Protein AF-A0A5A5T8N1-F1 (afdb_monomer)

Foldseek 3Di:
DDDPPPDQFAEEEEFAQLQLQLLLVVCQQLVAQDPPSRPHDHHDVPLVVVPPHRVQSVVLSLCSQPDPDSPDQSLVSRDDDPVSSVVSVVSSVVSVVVSCVFRVLRVVVVVCCVPPVPCLVVLCVVLVLQASYAYEHEYADQDFDWDARPQHYIYTYAHPSHDDPVRVSVRRSVNSVVNSV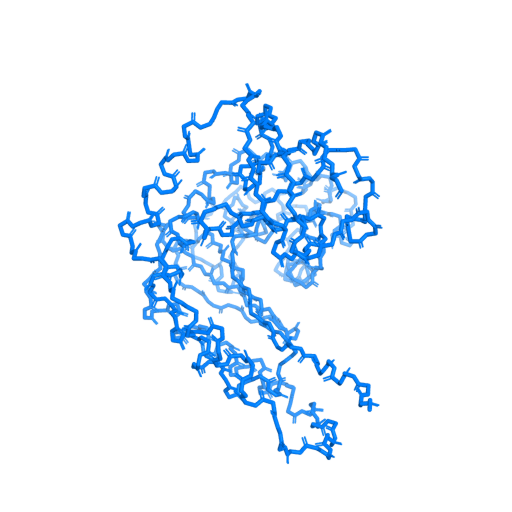VRVDPPPPPPPDPDDPPPPVVVVVVPPQDDPVRVVVQVVVVVVDDQFDKAKWFFQDDDVQWTFTHGVNDTATEGEPPPPTCVVVVDDHGFIFMWGFHPDDPPDPRHTYTYTPDTD

Radius of gyration: 22.28 Å; Cα contacts (8 Å, |Δi|>4): 399; chains: 1; bounding box: 54×46×65 Å

Secondary structure (DSSP, 8-state):
----------EEEEEE-HHHHHHHHHHHHHT--BTTB--S-----TTGGGT--HHHHHHHHHHHHH-S-SSS-GGGG--S-HHHHHHHHHHHHHHHHHHHHHTTTHHHHHHHHHHH-TTHHHHHGGGTTT-SEEEEEEEE-SS--EEEETTTEEEEEEBTTB--HHHHHHHHHHHHHHHHHH-TT-PPP-----SSTHHHHHHHHSS-PPPHHHHHHHHHHHHHPPTT-EEEEEEEEEETTEEEEEETTEEEEEEETT--S-GGGT--TT-EEEEEEPPPPTT-SS-EEEEEEE--

Sequence (296 aa):
MDPLSTGPSWTYSSGFNAAIDFCIWILEIDGIHIPPFDLHPEGNGSLRAKGLDTNNWRAWFARVVTSQDQRQSPATLWMSGSEMREALEKLWEAYLLLSDQRGSWDEKIGMKQNTVWPNLWNDLKPYHTSLDALTIHLVNYSKEMVEVFPPTSVVLSIVNGDISTESFTAYTLDAARKLASQFPSHRPKSINTAGQEVSQNQERMNSPRLSVQNQEAVFKEFRSLQPGDTKKCKISRFLDPFVILDIDGMEMAAIPEGIEHQPDKELEVGQEVEIRVLPRSTQDQIAMAFKIIEGN

Mean predicted aligned error: 12.15 Å

Solvent-accessible surface area (backbone atoms only — not comparable to full-atom values): 17452 Å² total; per-residue (Å²): 137,78,80,82,79,79,63,85,74,61,47,75,50,74,46,68,38,65,51,58,34,47,62,53,48,50,28,48,55,29,34,52,69,42,85,91,60,49,81,64,62,84,39,75,38,64,50,48,76,66,66,55,43,72,66,60,45,51,60,34,49,52,51,54,67,68,44,89,62,76,85,54,64,56,33,77,64,52,90,70,62,69,70,50,31,54,53,41,43,59,48,47,62,60,41,62,76,43,39,61,69,65,43,56,35,44,63,60,48,53,58,42,48,80,73,71,43,78,57,54,64,66,72,44,51,86,46,52,70,46,33,74,42,41,41,36,35,37,29,73,34,89,51,85,49,78,49,78,43,83,81,39,36,34,43,36,40,27,38,92,66,43,72,55,71,67,58,51,50,52,52,50,54,52,46,51,48,53,42,33,66,76,40,84,69,57,68,72,76,85,74,91,74,90,85,76,79,73,57,70,70,54,50,63,75,60,51,84,71,69,52,74,69,53,50,52,51,53,50,50,56,58,70,64,61,48,66,70,42,70,49,74,32,28,30,65,44,79,51,92,81,30,40,28,31,30,47,98,86,41,81,42,58,28,37,56,61,90,57,83,86,52,63,76,80,82,50,53,74,66,40,63,38,35,34,29,37,45,74,81,56,96,86,48,92,86,44,56,45,26,36,74,77,56,74,127

pLDDT: mean 83.91, std 16.93, range [38.38, 98.19]

Structure (mmCIF, N/CA/C/O backbone):
data_AF-A0A5A5T8N1-F1
#
_entry.id   AF-A0A5A5T8N1-F1
#
loop_
_atom_site.group_PDB
_atom_site.id
_atom_site.type_symbol
_atom_site.label_atom_id
_atom_site.label_alt_id
_atom_site.label_comp_id
_atom_site.label_asym_id
_atom_site.label_entity_id
_atom_site.label_seq_id
_atom_site.pdbx_PDB_ins_code
_atom_site.Cartn_x
_atom_site.Cartn_y
_atom_site.Cartn_z
_atom_site.occupancy
_atom_site.B_iso_or_equiv
_atom_site.auth_seq_id
_atom_site.auth_comp_id
_atom_site.auth_asym_id
_atom_site.auth_atom_id
_atom_site.pdbx_PDB_model_num
ATOM 1 N N . MET A 1 1 ? 5.472 2.164 -43.324 1.00 38.50 1 MET A N 1
ATOM 2 C CA . MET A 1 1 ? 5.085 2.890 -42.101 1.00 38.50 1 MET A CA 1
ATOM 3 C C . MET A 1 1 ? 4.000 2.064 -41.456 1.00 38.50 1 MET A C 1
ATOM 5 O O . MET A 1 1 ? 2.845 2.195 -41.838 1.00 38.50 1 MET A O 1
ATOM 9 N N . ASP A 1 2 ? 4.401 1.142 -40.587 1.00 38.78 2 ASP A N 1
ATOM 10 C CA . ASP A 1 2 ? 3.453 0.402 -39.762 1.00 38.78 2 ASP A CA 1
ATOM 11 C C . ASP A 1 2 ? 3.080 1.284 -38.567 1.00 38.78 2 ASP A C 1
ATOM 13 O O . ASP A 1 2 ? 3.977 1.857 -37.941 1.00 38.78 2 ASP A O 1
ATOM 17 N N . PRO A 1 3 ? 1.785 1.461 -38.266 1.00 48.53 3 PRO A N 1
ATOM 18 C CA . PRO A 1 3 ? 1.372 2.155 -37.060 1.00 48.53 3 PRO A CA 1
ATOM 19 C C . PRO A 1 3 ? 1.866 1.328 -35.873 1.00 48.53 3 PRO A C 1
ATOM 21 O O . PRO A 1 3 ? 1.486 0.169 -35.725 1.00 48.53 3 PRO A O 1
ATOM 24 N N . LEU A 1 4 ? 2.755 1.925 -35.078 1.00 46.81 4 LEU A N 1
ATOM 25 C CA . LEU A 1 4 ? 3.325 1.374 -33.852 1.00 46.81 4 LEU A CA 1
ATOM 26 C C . LEU A 1 4 ? 2.211 0.745 -33.009 1.00 46.81 4 LEU A C 1
ATOM 28 O O . LEU A 1 4 ? 1.444 1.443 -32.348 1.00 46.81 4 LEU A O 1
ATOM 32 N N . SER A 1 5 ? 2.109 -0.581 -33.066 1.00 42.97 5 SER A N 1
ATOM 33 C CA . SER A 1 5 ? 1.221 -1.353 -32.212 1.00 42.97 5 SER A CA 1
ATOM 34 C C . SER A 1 5 ? 1.841 -1.371 -30.822 1.00 42.97 5 SER A C 1
ATOM 36 O O . SER A 1 5 ? 2.479 -2.338 -30.424 1.00 42.97 5 SER A O 1
ATOM 38 N N . THR A 1 6 ? 1.662 -0.284 -30.075 1.00 54.53 6 THR A N 1
ATOM 39 C CA . THR A 1 6 ? 1.931 -0.228 -28.640 1.00 54.53 6 THR A CA 1
ATOM 40 C C . THR A 1 6 ? 0.903 -1.112 -27.939 1.00 54.53 6 THR A C 1
ATOM 42 O O . THR A 1 6 ? -0.111 -0.636 -27.422 1.00 54.53 6 THR A O 1
ATOM 45 N N . GLY A 1 7 ? 1.112 -2.428 -27.993 1.00 56.72 7 GLY A N 1
ATOM 46 C CA . GLY A 1 7 ? 0.373 -3.355 -27.149 1.00 56.72 7 GLY A CA 1
ATOM 47 C C . GLY A 1 7 ? 0.531 -2.931 -25.685 1.00 56.72 7 GLY A C 1
ATOM 48 O O . GLY A 1 7 ? 1.568 -2.357 -25.336 1.00 56.72 7 GLY A O 1
ATOM 49 N N . PRO A 1 8 ? -0.482 -3.161 -24.832 1.00 64.19 8 PRO A N 1
ATOM 50 C CA . PRO A 1 8 ? -0.393 -2.801 -23.425 1.00 64.19 8 PRO A CA 1
ATOM 51 C C . PRO A 1 8 ? 0.832 -3.495 -22.829 1.00 64.19 8 PRO A C 1
ATOM 53 O O . PRO A 1 8 ? 0.909 -4.724 -22.784 1.00 64.19 8 PRO A O 1
ATOM 56 N N . SER A 1 9 ? 1.829 -2.705 -22.436 1.00 81.69 9 SER A N 1
ATOM 57 C CA . SER A 1 9 ? 2.987 -3.223 -21.727 1.00 81.69 9 SER A CA 1
ATOM 58 C C . SER A 1 9 ? 2.507 -3.645 -20.349 1.00 81.69 9 SER A C 1
ATOM 60 O O . SER A 1 9 ? 2.050 -2.797 -19.585 1.00 81.69 9 SER A O 1
ATOM 62 N N . TRP A 1 10 ? 2.593 -4.937 -20.043 1.00 91.44 10 TRP A N 1
ATOM 63 C CA . TRP A 1 10 ? 2.353 -5.430 -18.693 1.00 91.44 10 TRP A CA 1
ATOM 64 C C . TRP A 1 10 ? 3.253 -4.690 -17.699 1.00 91.44 10 TRP A C 1
ATOM 66 O O . TRP A 1 10 ? 4.441 -4.487 -17.973 1.00 91.44 10 TRP A O 1
ATOM 76 N N . THR A 1 11 ? 2.698 -4.289 -16.558 1.00 91.25 11 THR A N 1
ATOM 77 C CA . THR A 1 11 ? 3.440 -3.570 -15.521 1.00 91.25 11 THR A CA 1
ATOM 78 C C . THR A 1 11 ? 3.358 -4.274 -14.177 1.00 91.25 11 THR A C 1
ATOM 80 O O . THR A 1 11 ? 2.381 -4.940 -13.835 1.00 91.25 11 THR A O 1
ATOM 83 N N . TYR A 1 12 ? 4.416 -4.086 -13.398 1.00 93.00 12 TYR A N 1
ATOM 84 C CA . TYR A 1 12 ? 4.491 -4.502 -12.013 1.00 93.00 12 TYR A CA 1
ATOM 85 C C . TYR A 1 12 ? 5.010 -3.350 -11.168 1.00 93.00 12 TYR A C 1
ATOM 87 O O . TYR A 1 12 ? 5.965 -2.674 -11.556 1.00 93.00 12 TYR A O 1
ATOM 95 N N . SER A 1 13 ? 4.384 -3.145 -10.016 1.00 92.56 13 SER A N 1
ATOM 96 C CA . SER A 1 13 ? 4.816 -2.170 -9.026 1.00 92.56 13 SER A CA 1
ATOM 97 C C . SER A 1 13 ? 4.748 -2.765 -7.626 1.00 92.56 13 SER A C 1
ATOM 99 O O . SER A 1 13 ? 3.886 -3.586 -7.315 1.00 92.56 13 SER A O 1
ATOM 101 N N . SER A 1 14 ? 5.667 -2.334 -6.768 1.00 93.31 14 SER A N 1
ATOM 102 C CA . SER A 1 14 ? 5.671 -2.688 -5.354 1.00 93.31 14 SER A CA 1
ATOM 103 C C . SER A 1 14 ? 6.164 -1.525 -4.518 1.00 93.31 14 SER A C 1
ATOM 105 O O . SER A 1 14 ? 7.191 -0.944 -4.863 1.00 93.31 14 SER A O 1
ATOM 107 N N . GLY A 1 15 ? 5.482 -1.224 -3.419 1.00 93.06 15 GLY A N 1
ATOM 108 C CA . GLY A 1 15 ? 5.914 -0.167 -2.509 1.00 93.06 15 GLY A CA 1
ATOM 109 C C . GLY A 1 15 ? 4.983 0.024 -1.324 1.00 93.06 15 GLY A C 1
ATOM 110 O O . GLY A 1 15 ? 3.898 -0.566 -1.256 1.00 93.06 15 GLY A O 1
ATOM 111 N N . PHE A 1 16 ? 5.429 0.848 -0.384 1.00 94.44 16 PHE A N 1
ATOM 112 C CA . PHE A 1 16 ? 4.614 1.285 0.737 1.00 94.44 16 PHE A CA 1
ATOM 113 C C . PHE A 1 16 ? 3.433 2.152 0.278 1.00 94.44 16 PHE A C 1
ATOM 115 O O . PHE A 1 16 ? 3.566 3.029 -0.575 1.00 94.44 16 PHE A O 1
ATOM 122 N N . ASN A 1 17 ? 2.261 1.922 0.870 1.00 94.12 17 ASN A N 1
ATOM 123 C CA . ASN A 1 17 ? 1.083 2.757 0.665 1.00 94.12 17 ASN A CA 1
ATOM 124 C C . ASN A 1 17 ? 0.483 3.130 2.026 1.00 94.12 17 ASN A C 1
ATOM 126 O O . ASN A 1 17 ? -0.097 2.287 2.712 1.00 94.12 17 ASN A O 1
ATOM 130 N N . ALA A 1 18 ? 0.608 4.408 2.390 1.00 96.06 18 ALA A N 1
ATOM 131 C CA . ALA A 1 18 ? 0.174 4.934 3.682 1.00 96.06 18 ALA A CA 1
ATOM 132 C C . ALA A 1 18 ? -1.329 4.730 3.935 1.00 96.06 18 ALA A C 1
ATOM 134 O O . ALA A 1 18 ? -1.724 4.396 5.046 1.00 96.06 18 ALA A O 1
ATOM 135 N N . ALA A 1 19 ? -2.169 4.875 2.908 1.00 97.25 19 ALA A N 1
ATOM 136 C CA . ALA A 1 19 ? -3.612 4.676 3.019 1.00 97.25 19 ALA A CA 1
ATOM 137 C C . ALA A 1 19 ? -3.976 3.223 3.381 1.00 97.25 19 ALA A C 1
ATOM 139 O O . ALA A 1 19 ? -4.842 2.988 4.223 1.00 97.25 19 ALA A O 1
ATOM 140 N N . ILE A 1 20 ? -3.293 2.246 2.780 1.00 97.38 20 ILE A N 1
ATOM 141 C CA . ILE A 1 20 ? -3.505 0.818 3.059 1.00 97.38 20 ILE A CA 1
ATOM 142 C C . ILE A 1 20 ? -2.933 0.443 4.430 1.00 97.38 20 ILE A C 1
ATOM 144 O O . ILE A 1 20 ? -3.606 -0.240 5.203 1.00 97.38 20 ILE A O 1
ATOM 148 N N . ASP A 1 21 ? -1.726 0.908 4.765 1.00 97.62 21 ASP A N 1
ATOM 149 C CA . ASP A 1 21 ? -1.131 0.653 6.082 1.00 97.62 21 ASP A CA 1
ATOM 150 C C . ASP A 1 21 ? -1.949 1.298 7.212 1.00 97.62 21 ASP A C 1
ATOM 152 O O . ASP A 1 21 ? -2.128 0.685 8.261 1.00 97.62 21 ASP A O 1
ATOM 156 N N . PHE A 1 22 ? -2.558 2.463 6.980 1.00 97.94 22 PHE A N 1
ATOM 157 C CA . PHE A 1 22 ? -3.503 3.081 7.912 1.00 97.94 22 PHE A CA 1
ATOM 158 C C . PHE A 1 22 ? -4.712 2.201 8.226 1.00 97.94 22 PHE A C 1
ATOM 160 O O . PHE A 1 22 ? -5.093 2.071 9.391 1.00 97.94 22 PHE A O 1
ATOM 167 N N . CYS A 1 23 ? -5.314 1.567 7.216 1.00 98.19 23 CYS A N 1
ATOM 168 C CA . CYS A 1 23 ? -6.442 0.662 7.437 1.00 98.19 23 CYS A CA 1
ATOM 169 C C . CYS A 1 23 ? -6.076 -0.507 8.363 1.00 98.19 23 CYS A C 1
ATOM 171 O O . CYS A 1 23 ? -6.929 -0.958 9.129 1.00 98.19 23 CYS A O 1
ATOM 173 N N . ILE A 1 24 ? -4.827 -0.978 8.301 1.00 97.69 24 ILE A N 1
ATOM 174 C CA . ILE A 1 24 ? -4.296 -2.051 9.152 1.00 97.69 24 ILE A CA 1
ATOM 175 C C . ILE A 1 24 ? -3.952 -1.515 10.539 1.00 97.69 24 ILE A C 1
ATOM 177 O O . ILE A 1 24 ? -4.341 -2.112 11.539 1.00 97.69 24 ILE A O 1
ATOM 181 N N . TRP A 1 25 ? -3.299 -0.356 10.617 1.00 97.69 25 TRP A N 1
ATOM 182 C CA . TRP A 1 25 ? -3.002 0.321 11.878 1.00 97.69 25 TRP A CA 1
ATOM 183 C C . TRP A 1 25 ? -4.271 0.605 12.696 1.00 97.69 25 TRP A C 1
ATOM 185 O O . TRP A 1 25 ? -4.261 0.477 13.918 1.00 97.69 25 TRP A O 1
ATOM 195 N N . ILE A 1 26 ? -5.396 0.905 12.038 1.00 98.06 26 ILE A N 1
ATOM 196 C CA . ILE A 1 26 ? -6.701 1.038 12.698 1.00 98.06 26 ILE A CA 1
ATOM 197 C C . ILE A 1 26 ? -7.117 -0.234 13.447 1.00 98.06 26 ILE A C 1
ATOM 199 O O . ILE A 1 26 ? -7.688 -0.139 14.535 1.00 98.06 26 ILE A O 1
ATOM 203 N N . LEU A 1 27 ? -6.830 -1.416 12.895 1.00 97.88 27 LEU A N 1
ATOM 204 C CA . LEU A 1 27 ? -7.104 -2.672 13.589 1.00 97.88 27 LEU A CA 1
ATOM 205 C C . LEU A 1 27 ? -6.271 -2.759 14.867 1.00 97.88 27 LEU A C 1
ATOM 207 O O . LEU A 1 27 ? -6.832 -3.018 15.928 1.00 97.88 27 LEU A O 1
ATOM 211 N N . GLU A 1 28 ? -4.977 -2.429 14.777 1.00 97.25 28 GLU A N 1
ATOM 212 C CA . GLU A 1 28 ? -4.039 -2.442 15.907 1.00 97.25 28 GLU A CA 1
ATOM 213 C C . GLU A 1 28 ? -4.485 -1.519 17.051 1.00 97.25 28 GLU A C 1
ATOM 215 O O . GLU A 1 28 ? -4.468 -1.926 18.212 1.00 97.25 28 GLU A O 1
ATOM 220 N N . ILE A 1 29 ? -4.904 -0.284 16.751 1.00 97.50 29 ILE A N 1
ATOM 221 C CA . ILE A 1 29 ? -5.306 0.679 17.793 1.00 97.50 29 ILE A CA 1
ATOM 222 C C . ILE A 1 29 ? -6.678 0.379 18.396 1.00 97.50 29 ILE A C 1
ATOM 224 O O . ILE A 1 29 ? -6.918 0.721 19.557 1.00 97.50 29 ILE A O 1
ATOM 228 N N . ASP A 1 30 ? -7.591 -0.213 17.622 1.00 97.94 30 ASP A N 1
ATOM 229 C CA . ASP A 1 30 ? -8.953 -0.492 18.077 1.00 97.94 30 ASP A CA 1
ATOM 230 C C . ASP A 1 30 ? -9.082 -1.883 18.715 1.00 97.94 30 ASP A C 1
ATOM 232 O O . ASP A 1 30 ? -9.967 -2.106 19.546 1.00 97.94 30 ASP A O 1
ATOM 236 N N . GLY A 1 31 ? -8.162 -2.795 18.387 1.00 96.94 31 GLY A N 1
ATOM 237 C CA . GLY A 1 31 ? -8.159 -4.195 18.816 1.00 96.94 31 GLY A CA 1
ATOM 238 C C . GLY A 1 31 ? -9.097 -5.070 17.999 1.00 96.94 31 GLY A C 1
ATOM 239 O O . GLY A 1 31 ? -9.696 -6.003 18.536 1.00 96.94 31 GLY A O 1
ATOM 240 N N . ILE A 1 32 ? -9.344 -4.719 16.737 1.00 96.94 32 ILE A N 1
ATOM 241 C CA . ILE A 1 32 ? -10.266 -5.468 15.885 1.00 96.94 32 ILE A CA 1
ATOM 242 C C . ILE A 1 32 ? -9.507 -6.612 15.209 1.00 96.94 32 ILE A C 1
ATOM 244 O O . ILE A 1 32 ? -8.802 -6.417 14.225 1.00 96.94 32 ILE A O 1
ATOM 248 N N . HIS A 1 33 ? -9.718 -7.839 15.682 1.00 97.31 33 HIS A N 1
ATOM 249 C CA . HIS A 1 33 ? -9.118 -9.030 15.081 1.00 97.31 33 HIS A CA 1
ATOM 250 C C . HIS A 1 33 ? -9.883 -9.476 13.823 1.00 97.31 33 HIS A C 1
ATOM 252 O O . HIS A 1 33 ? -11.019 -9.948 13.909 1.00 97.31 33 HIS A O 1
ATOM 258 N N . ILE A 1 34 ? -9.265 -9.346 12.643 1.00 96.31 34 ILE A N 1
ATOM 259 C CA . ILE A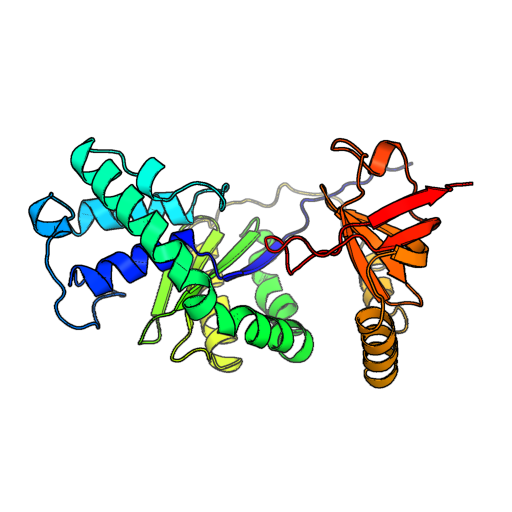 1 34 ? -9.837 -9.788 11.358 1.00 96.31 34 ILE A CA 1
ATOM 260 C C . ILE A 1 34 ? -8.781 -10.589 10.608 1.00 96.31 34 ILE A C 1
ATOM 262 O O . ILE A 1 34 ? -7.809 -9.979 10.194 1.00 96.31 34 ILE A O 1
ATOM 266 N N . PRO A 1 35 ? -8.963 -11.892 10.327 1.00 95.75 35 PRO A N 1
ATOM 267 C CA . PRO A 1 35 ? -7.977 -12.651 9.555 1.00 95.75 35 PRO A CA 1
ATOM 268 C C . PRO A 1 35 ? -7.684 -12.012 8.180 1.00 95.75 35 PRO A C 1
ATOM 270 O O . PRO A 1 35 ? -8.643 -11.572 7.535 1.00 95.75 35 PRO A O 1
ATOM 273 N N . PRO A 1 36 ? -6.423 -11.975 7.702 1.00 95.88 36 PRO A N 1
ATOM 274 C CA . PRO A 1 36 ? -5.196 -12.455 8.363 1.00 95.88 36 PRO A CA 1
ATOM 275 C C . PRO A 1 36 ? -4.555 -11.448 9.351 1.00 95.88 36 PRO A C 1
ATOM 277 O O . PRO A 1 36 ? -3.461 -11.677 9.858 1.00 95.88 36 PRO A O 1
ATOM 280 N N . PHE A 1 37 ? -5.220 -10.326 9.618 1.00 96.31 37 PHE A N 1
ATOM 281 C CA . PHE A 1 37 ? -4.826 -9.250 10.532 1.00 96.31 37 PHE A CA 1
ATOM 282 C C . PHE A 1 37 ? -5.372 -9.447 11.958 1.00 96.31 37 PHE A C 1
ATOM 284 O O . PHE A 1 37 ? -5.915 -8.530 12.568 1.00 96.31 37 PHE A O 1
ATOM 291 N N . ASP A 1 38 ? -5.290 -10.647 12.515 1.00 96.88 38 ASP A N 1
ATOM 292 C CA . ASP A 1 38 ? -5.893 -11.009 13.805 1.00 96.88 38 ASP A CA 1
ATOM 293 C C . ASP A 1 38 ? -4.874 -11.173 14.942 1.00 96.88 38 ASP A C 1
ATOM 295 O O . ASP A 1 38 ? -5.214 -11.618 16.035 1.00 96.88 3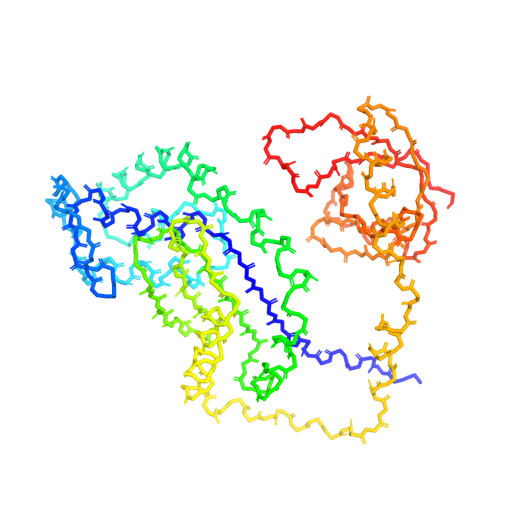8 ASP A O 1
ATOM 299 N N . LEU A 1 39 ? -3.614 -10.803 14.701 1.00 95.00 39 LEU A N 1
ATOM 300 C CA . LEU A 1 39 ? -2.497 -11.111 15.591 1.00 95.00 39 LEU A CA 1
ATOM 301 C C . LEU A 1 39 ? -1.855 -9.836 16.143 1.00 95.00 39 LEU A C 1
ATOM 303 O O . LEU A 1 39 ? -0.684 -9.539 15.904 1.00 95.00 39 LEU A O 1
ATOM 307 N N . HIS A 1 40 ? -2.646 -9.101 16.918 1.00 95.12 40 HIS A N 1
ATOM 308 C CA . HIS A 1 40 ? -2.245 -7.899 17.644 1.00 95.12 40 HIS A CA 1
ATOM 309 C C . HIS A 1 40 ? -2.904 -7.868 19.039 1.00 95.12 40 HIS A C 1
ATOM 311 O O . HIS A 1 40 ? -3.792 -8.675 19.306 1.00 95.12 40 HIS A O 1
ATOM 317 N N . PRO A 1 41 ? -2.428 -7.028 19.978 1.00 95.75 41 PRO A N 1
ATOM 318 C CA . PRO A 1 41 ? -3.071 -6.861 21.281 1.00 95.75 41 PRO A CA 1
ATOM 319 C C . PRO A 1 41 ? -4.466 -6.233 21.170 1.00 95.75 41 PRO A C 1
ATOM 321 O O . PRO A 1 41 ? -4.787 -5.591 20.173 1.00 95.75 41 PRO A O 1
ATOM 324 N N . GLU A 1 42 ? -5.257 -6.334 22.241 1.00 97.12 42 GLU A N 1
ATOM 325 C CA . GLU A 1 42 ? -6.479 -5.536 22.360 1.00 97.12 42 GLU A CA 1
ATOM 326 C C . GLU A 1 42 ? -6.153 -4.037 22.325 1.00 97.12 42 GLU A C 1
ATOM 328 O O . GLU A 1 42 ? -5.187 -3.571 22.936 1.00 97.12 42 GLU A O 1
ATOM 333 N N . GLY A 1 43 ? -6.999 -3.293 21.623 1.00 96.56 43 GLY A N 1
ATOM 334 C CA . GLY A 1 43 ? -6.938 -1.847 21.499 1.00 96.56 43 GLY A CA 1
ATOM 335 C C . GLY A 1 43 ? -8.028 -1.161 22.317 1.00 96.56 43 GLY A C 1
ATOM 336 O O . GLY A 1 43 ? -8.589 -1.720 23.260 1.00 96.56 43 GLY A O 1
ATOM 337 N N . ASN A 1 44 ? -8.338 0.085 21.968 1.00 97.88 44 ASN A N 1
ATOM 338 C CA . ASN A 1 44 ? -9.254 0.917 22.750 1.00 97.88 44 ASN A CA 1
ATOM 339 C C . ASN A 1 44 ? -10.750 0.685 22.447 1.00 97.88 44 ASN A C 1
ATOM 341 O O . ASN A 1 44 ? -11.595 1.183 23.192 1.00 97.88 44 ASN A O 1
ATOM 345 N N . GLY A 1 45 ? -11.090 -0.043 21.376 1.00 97.38 45 GLY A N 1
ATOM 346 C CA . GLY A 1 45 ? -12.465 -0.338 20.957 1.00 97.38 45 GLY A CA 1
ATOM 347 C C . GLY A 1 45 ? -13.340 0.879 20.621 1.00 97.38 45 GLY A C 1
ATOM 348 O O . GLY A 1 45 ? -14.567 0.753 20.569 1.00 97.38 45 GLY A O 1
ATOM 349 N N . SER A 1 46 ? -12.749 2.059 20.431 1.00 97.56 46 SER A N 1
ATOM 350 C CA . SER A 1 46 ? -13.470 3.311 20.180 1.00 97.56 46 SER A CA 1
ATOM 351 C C . SER A 1 46 ? -14.198 3.338 18.831 1.00 97.56 46 SER A C 1
ATOM 353 O O . SER A 1 46 ? -15.293 3.897 18.736 1.00 97.56 46 SER A O 1
ATOM 355 N N . LEU A 1 47 ? -13.640 2.704 17.800 1.00 97.50 47 LEU A N 1
ATOM 356 C CA . LEU A 1 47 ? -14.243 2.555 16.479 1.00 97.50 47 LEU A CA 1
ATOM 357 C C . LEU A 1 47 ? -15.272 1.424 16.472 1.00 97.50 47 LEU A C 1
ATOM 359 O O . LEU A 1 47 ? -16.357 1.620 15.922 1.00 97.50 47 LEU A O 1
ATOM 363 N N . ARG A 1 48 ? -15.020 0.292 17.152 1.00 96.75 48 ARG A N 1
ATOM 364 C CA . ARG A 1 48 ? -16.059 -0.733 17.393 1.00 96.75 48 ARG A CA 1
ATOM 365 C C . ARG A 1 48 ? -17.314 -0.136 18.020 1.00 96.75 48 ARG A C 1
ATOM 367 O O . ARG A 1 48 ? -18.415 -0.387 17.535 1.00 96.75 48 ARG A O 1
ATOM 374 N N . ALA A 1 49 ? -17.160 0.710 19.040 1.00 96.69 49 ALA A N 1
ATOM 375 C CA . ALA A 1 49 ? -18.282 1.393 19.688 1.00 96.69 49 ALA A CA 1
ATOM 376 C C . ALA A 1 49 ? -19.063 2.326 18.739 1.00 96.69 49 ALA A C 1
ATOM 378 O O . ALA A 1 49 ? -20.239 2.599 18.974 1.00 96.69 49 ALA A O 1
ATOM 379 N N . LYS A 1 50 ? -18.429 2.789 17.654 1.00 95.75 50 LYS A N 1
ATOM 380 C CA . LYS A 1 50 ? -19.027 3.609 16.589 1.00 95.75 50 LYS A CA 1
ATOM 381 C C . LYS A 1 50 ? -19.533 2.790 15.391 1.00 95.75 50 LYS A C 1
ATOM 383 O O . LYS A 1 50 ? -19.978 3.374 14.406 1.00 95.75 50 LYS A O 1
ATOM 388 N N . GLY A 1 51 ? -19.481 1.458 15.458 1.00 95.00 51 GLY A N 1
ATOM 389 C CA . GLY A 1 51 ? -19.992 0.565 14.413 1.00 95.00 51 GLY A CA 1
ATOM 390 C C . GLY A 1 51 ? -18.956 0.088 13.389 1.00 95.00 51 GLY A C 1
ATOM 391 O O . GLY A 1 51 ? -19.342 -0.424 12.335 1.00 95.00 51 GLY A O 1
ATOM 392 N N . LEU A 1 52 ? -17.652 0.230 13.663 1.00 96.88 52 LEU A N 1
ATOM 393 C CA . LEU A 1 52 ? -16.619 -0.435 12.866 1.00 96.88 52 LEU A CA 1
ATOM 394 C C . LEU A 1 52 ? -16.609 -1.930 13.209 1.00 96.88 52 LEU A C 1
ATOM 396 O O . LEU A 1 52 ? -16.009 -2.353 14.194 1.00 96.88 52 LEU A O 1
ATOM 400 N N . ASP A 1 53 ? -17.297 -2.723 12.395 1.00 96.06 53 ASP A N 1
ATOM 401 C CA . ASP A 1 53 ? -17.276 -4.183 12.466 1.00 96.06 53 ASP A CA 1
ATOM 402 C C . ASP A 1 53 ? -16.422 -4.799 11.344 1.00 96.06 53 ASP A C 1
ATOM 404 O O . ASP A 1 53 ? -15.951 -4.114 10.430 1.00 96.06 53 ASP A O 1
ATOM 408 N N . THR A 1 54 ? -16.232 -6.118 11.407 1.00 96.38 54 THR A N 1
ATOM 409 C CA . THR A 1 54 ? -15.442 -6.879 10.433 1.00 96.38 54 THR A CA 1
ATOM 410 C C . THR A 1 54 ? -15.921 -6.704 8.992 1.00 96.38 54 THR A C 1
ATOM 412 O O . THR A 1 54 ? -15.096 -6.598 8.084 1.00 96.38 54 THR A O 1
ATOM 415 N N . ASN A 1 55 ? -17.233 -6.675 8.759 1.00 96.75 55 ASN A N 1
ATOM 416 C CA . ASN A 1 55 ? -17.789 -6.604 7.409 1.00 96.75 55 ASN A CA 1
ATOM 417 C C . ASN A 1 55 ? -17.605 -5.204 6.824 1.00 96.75 55 ASN A C 1
ATOM 419 O O . ASN A 1 55 ? -17.153 -5.062 5.686 1.00 96.75 55 ASN A O 1
ATOM 423 N N . ASN A 1 56 ? -17.900 -4.175 7.619 1.00 96.81 56 ASN A N 1
ATOM 424 C CA . ASN A 1 56 ? -17.742 -2.786 7.212 1.00 96.81 56 ASN A CA 1
ATOM 425 C C . ASN A 1 56 ? -16.266 -2.449 6.974 1.00 96.81 56 ASN A C 1
ATOM 427 O O . ASN A 1 56 ? -15.950 -1.823 5.959 1.00 96.81 56 ASN A O 1
ATOM 431 N N . TRP A 1 57 ? -15.360 -2.926 7.838 1.00 97.69 57 TRP A N 1
ATOM 432 C CA . TRP A 1 57 ? -13.920 -2.763 7.638 1.00 97.69 57 TRP A CA 1
ATOM 433 C C . TRP A 1 57 ? -13.443 -3.463 6.363 1.00 97.69 57 TRP A C 1
ATOM 435 O O . TRP A 1 57 ? -12.804 -2.817 5.543 1.00 97.69 57 TRP A O 1
ATOM 445 N N . ARG A 1 58 ? -13.801 -4.736 6.125 1.00 97.50 58 ARG A N 1
ATOM 446 C CA . ARG A 1 58 ? -13.379 -5.465 4.909 1.00 97.50 58 ARG A CA 1
ATOM 447 C C . ARG A 1 58 ? -13.862 -4.783 3.632 1.00 97.50 58 ARG A C 1
ATOM 449 O O . ARG A 1 58 ? -13.094 -4.633 2.685 1.00 97.50 58 ARG A O 1
ATOM 456 N N . ALA A 1 59 ? -15.123 -4.350 3.609 1.00 96.88 59 ALA A N 1
ATOM 457 C CA . ALA A 1 59 ? -15.687 -3.651 2.460 1.00 96.88 59 ALA A CA 1
ATOM 458 C C . ALA A 1 59 ? -14.994 -2.302 2.213 1.00 96.88 59 ALA A C 1
ATOM 460 O O . ALA A 1 59 ? -14.793 -1.910 1.066 1.00 96.88 59 ALA A O 1
ATOM 461 N N . TRP A 1 60 ? -14.639 -1.582 3.278 1.00 97.56 60 TRP A N 1
ATOM 462 C CA . TRP A 1 60 ? -13.879 -0.340 3.188 1.00 97.56 60 TRP A CA 1
ATOM 463 C C . TRP A 1 60 ? -12.436 -0.566 2.739 1.00 97.56 60 TRP A C 1
ATOM 465 O O . TRP A 1 60 ? -12.000 0.079 1.791 1.00 97.56 60 TRP A O 1
ATOM 475 N N . PHE A 1 61 ? -11.733 -1.518 3.347 1.00 97.88 61 PHE A N 1
ATOM 476 C CA . PHE A 1 61 ? -10.353 -1.847 3.016 1.00 97.88 61 PHE A CA 1
ATOM 477 C C . PHE A 1 61 ? -10.209 -2.281 1.556 1.00 97.88 61 PHE A C 1
ATOM 479 O O . PHE A 1 61 ? -9.340 -1.774 0.854 1.00 97.88 61 PHE A O 1
ATOM 486 N N . ALA A 1 62 ? -11.126 -3.115 1.051 1.00 97.44 62 ALA A N 1
ATOM 487 C CA . ALA A 1 62 ? -11.159 -3.477 -0.363 1.00 97.44 62 ALA A CA 1
ATOM 488 C C . ALA A 1 62 ? -11.274 -2.241 -1.274 1.00 97.44 62 ALA A C 1
ATOM 490 O O . ALA A 1 62 ? -10.528 -2.131 -2.244 1.00 97.44 62 ALA A O 1
ATOM 491 N N . ARG A 1 63 ? -12.142 -1.272 -0.940 1.00 97.06 63 ARG A N 1
ATOM 492 C CA . ARG A 1 63 ? -12.250 -0.013 -1.701 1.00 97.06 63 ARG A CA 1
ATOM 493 C C . ARG A 1 63 ? -10.944 0.777 -1.683 1.00 97.06 63 ARG A C 1
ATOM 495 O O . ARG A 1 63 ? -10.534 1.245 -2.737 1.00 97.06 63 ARG A O 1
ATOM 502 N N . VAL A 1 64 ? -10.292 0.889 -0.524 1.00 97.00 64 VAL A N 1
ATOM 503 C CA . VAL A 1 64 ? -9.003 1.588 -0.382 1.00 97.00 64 VAL A CA 1
ATOM 504 C C . VAL A 1 64 ? -7.925 0.922 -1.239 1.00 97.00 64 VAL A C 1
ATOM 506 O O . VAL A 1 64 ? -7.268 1.609 -2.012 1.00 97.00 64 VAL A O 1
ATOM 509 N N . VAL A 1 65 ? -7.792 -0.407 -1.178 1.00 96.38 65 VAL A N 1
ATOM 510 C CA . VAL A 1 65 ? -6.792 -1.159 -1.959 1.00 96.38 65 VAL A CA 1
ATOM 511 C C . VAL A 1 65 ? -7.031 -1.043 -3.468 1.00 96.38 65 VAL A C 1
ATOM 513 O O . VAL A 1 65 ? -6.081 -0.948 -4.240 1.00 96.38 65 VAL A O 1
ATOM 516 N N . THR A 1 66 ? -8.293 -1.042 -3.903 1.00 93.69 66 THR A N 1
ATOM 517 C CA . THR A 1 66 ? -8.646 -0.919 -5.332 1.00 93.69 66 THR A CA 1
ATOM 518 C C . THR A 1 66 ? -8.699 0.525 -5.843 1.00 93.69 66 THR A C 1
ATOM 520 O O . THR A 1 66 ? -8.919 0.737 -7.036 1.00 93.69 66 THR A O 1
ATOM 523 N N . SER A 1 67 ? -8.517 1.525 -4.973 1.00 93.50 67 SER A N 1
ATOM 524 C CA . SER A 1 67 ? -8.501 2.932 -5.376 1.00 93.50 67 SER A CA 1
ATOM 525 C C . SER A 1 67 ? -7.234 3.246 -6.170 1.00 93.50 67 SER A C 1
ATOM 527 O O . SER A 1 67 ? -6.125 2.921 -5.750 1.00 93.50 67 SER A O 1
ATOM 529 N N . GLN A 1 68 ? -7.391 3.920 -7.310 1.00 79.50 68 GLN A N 1
ATOM 530 C CA . GLN A 1 68 ? -6.256 4.413 -8.100 1.00 79.50 68 GLN A CA 1
ATOM 531 C C . GLN A 1 68 ? -5.637 5.682 -7.500 1.00 79.50 68 GLN A C 1
ATOM 533 O O . GLN A 1 68 ? -4.476 5.982 -7.773 1.00 79.50 68 GLN A O 1
ATOM 538 N N . ASP A 1 69 ? -6.390 6.415 -6.677 1.00 86.38 69 ASP A N 1
ATOM 539 C CA . ASP A 1 69 ? -5.900 7.620 -6.018 1.00 86.38 69 ASP A CA 1
ATOM 540 C C . ASP A 1 69 ? -5.322 7.278 -4.642 1.00 86.38 69 ASP A C 1
ATOM 542 O O . ASP A 1 69 ? -6.048 7.073 -3.668 1.00 86.38 69 ASP A O 1
ATOM 546 N N . GLN A 1 70 ? -3.992 7.212 -4.577 1.00 79.94 70 GLN A N 1
ATOM 547 C CA . GLN A 1 70 ? -3.251 6.957 -3.341 1.00 79.94 70 GLN A CA 1
ATOM 548 C C . GLN A 1 70 ? -3.105 8.204 -2.455 1.00 79.94 70 GLN A C 1
ATOM 550 O O . GLN A 1 70 ? -2.650 8.087 -1.320 1.00 79.94 70 GLN A O 1
ATOM 555 N N . ARG A 1 71 ? -3.458 9.395 -2.959 1.00 82.75 71 ARG A N 1
ATOM 556 C CA . ARG A 1 71 ? -3.365 10.665 -2.217 1.00 82.75 71 ARG A CA 1
ATOM 557 C C . ARG A 1 71 ? -4.631 10.951 -1.415 1.00 82.75 71 ARG A C 1
ATOM 559 O O . ARG A 1 71 ? -4.618 11.786 -0.514 1.00 82.75 71 ARG A O 1
ATOM 566 N N . GLN A 1 72 ? -5.726 10.280 -1.754 1.00 90.00 72 GLN A N 1
ATOM 567 C CA . GLN A 1 72 ? -7.012 10.467 -1.109 1.00 90.00 72 GLN A CA 1
ATOM 568 C C . GLN A 1 72 ? -7.011 9.891 0.318 1.00 90.00 72 GLN A C 1
ATOM 570 O O . GLN A 1 72 ? -6.566 8.768 0.550 1.00 90.00 72 GLN A O 1
ATOM 575 N N . SER A 1 73 ? -7.574 10.640 1.275 1.00 95.19 73 SER A N 1
ATOM 576 C CA . SER A 1 73 ? -7.821 10.132 2.633 1.00 95.19 73 SER A CA 1
ATOM 577 C C . SER A 1 73 ? -8.696 8.870 2.573 1.00 95.19 73 SER A C 1
ATOM 579 O O . SER A 1 73 ? -9.801 8.923 2.008 1.00 95.19 73 SER A O 1
ATOM 581 N N . PRO A 1 74 ? -8.285 7.752 3.203 1.00 96.62 74 PRO A N 1
ATOM 582 C CA . PRO A 1 74 ? -9.087 6.532 3.270 1.00 96.62 74 PRO A CA 1
ATOM 583 C C . PRO A 1 74 ? -10.488 6.753 3.844 1.00 96.62 74 PRO A C 1
ATOM 585 O O . PRO A 1 74 ? -11.433 6.067 3.447 1.00 96.62 74 PRO A O 1
ATOM 588 N N . ALA A 1 75 ? -10.662 7.728 4.743 1.00 97.00 75 ALA A N 1
ATOM 589 C CA . ALA A 1 75 ? -11.950 8.023 5.366 1.00 97.00 75 ALA A CA 1
ATOM 590 C C . ALA A 1 75 ? -13.016 8.444 4.340 1.00 97.00 75 ALA A C 1
ATOM 592 O O . ALA A 1 75 ? -14.199 8.143 4.501 1.00 97.00 75 ALA A O 1
ATOM 593 N N . THR A 1 76 ? -12.620 9.080 3.238 1.00 96.50 76 THR A N 1
ATOM 594 C CA . THR A 1 76 ? -13.555 9.493 2.177 1.00 96.50 76 THR A CA 1
ATOM 595 C C . THR A 1 76 ? -14.184 8.307 1.431 1.00 96.50 76 THR A C 1
ATOM 597 O O . THR A 1 76 ? -15.290 8.431 0.909 1.00 96.50 76 THR A O 1
ATOM 600 N N . LEU A 1 77 ? -13.533 7.136 1.450 1.00 96.44 77 LEU A N 1
ATOM 601 C CA . LEU A 1 77 ? -14.041 5.876 0.890 1.00 96.44 77 LEU A CA 1
ATOM 602 C C . LEU A 1 77 ? -14.940 5.107 1.879 1.00 96.44 77 LEU A C 1
ATOM 604 O O . LEU A 1 77 ? -15.425 4.003 1.586 1.00 96.44 77 LEU A O 1
ATOM 608 N N . TRP A 1 78 ? -15.173 5.670 3.067 1.00 96.50 78 TRP A N 1
ATOM 609 C CA . TRP A 1 78 ?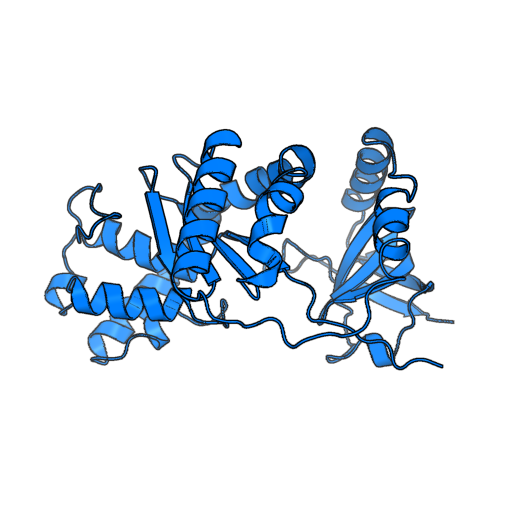 -16.127 5.155 4.039 1.00 96.50 78 TRP A CA 1
ATOM 610 C C . TRP A 1 78 ? -17.560 5.576 3.683 1.00 96.50 78 TRP A C 1
ATOM 612 O O . TRP A 1 78 ? -17.884 6.764 3.599 1.00 96.50 78 TRP A O 1
ATOM 622 N N . MET A 1 79 ? -18.444 4.592 3.497 1.00 92.56 79 MET A N 1
ATOM 623 C CA . MET A 1 79 ? -19.774 4.812 2.912 1.00 92.56 79 MET A CA 1
ATOM 624 C C . MET A 1 79 ? -20.872 5.166 3.928 1.00 92.56 79 MET A C 1
ATOM 626 O O . MET A 1 79 ? -21.900 5.703 3.523 1.00 92.56 79 MET A O 1
ATOM 630 N N . SER A 1 80 ? -20.680 4.902 5.227 1.00 91.06 80 SER A N 1
ATOM 631 C CA . SER A 1 80 ? -21.791 4.882 6.195 1.00 91.06 80 SER A CA 1
ATOM 632 C C . SER A 1 80 ? -21.540 5.739 7.437 1.00 91.06 80 SER A C 1
ATOM 634 O O . SER A 1 80 ? -20.635 5.454 8.209 1.00 91.06 80 SER A O 1
ATOM 636 N N . GLY A 1 81 ? -22.398 6.729 7.691 1.00 91.56 81 GLY A N 1
ATOM 637 C CA . GLY A 1 81 ? -22.368 7.538 8.917 1.00 91.56 81 GLY A CA 1
ATOM 638 C C . GLY A 1 81 ? -21.259 8.598 8.936 1.00 91.56 81 GLY A C 1
ATOM 639 O O . GLY A 1 81 ? -20.071 8.288 8.837 1.00 91.56 81 GLY A O 1
ATOM 640 N N . SER A 1 82 ? -21.646 9.867 9.095 1.00 94.56 82 SER A N 1
ATOM 641 C CA . SER A 1 82 ? -20.702 10.991 9.178 1.00 94.56 82 SER A CA 1
ATOM 642 C C . SER A 1 82 ? -19.775 10.875 10.386 1.00 94.56 82 SER A C 1
ATOM 644 O O . SER A 1 82 ? -18.582 11.114 10.253 1.00 94.56 82 SER A O 1
ATOM 646 N N . GLU A 1 83 ? -20.287 10.408 11.527 1.00 96.38 83 GLU A N 1
ATOM 647 C CA . GLU A 1 83 ? -19.495 10.278 12.755 1.00 96.38 83 GLU A CA 1
ATOM 648 C C . GLU A 1 83 ? -18.301 9.323 12.617 1.00 96.38 83 GLU A C 1
ATOM 650 O O . GLU A 1 83 ? -17.238 9.580 13.181 1.00 96.38 83 GLU A O 1
ATOM 655 N N . MET A 1 84 ? -18.462 8.213 11.884 1.00 97.06 84 MET A N 1
ATOM 656 C CA . MET A 1 84 ? -17.362 7.279 11.627 1.00 97.06 84 MET A CA 1
ATOM 657 C C . MET A 1 84 ? -16.341 7.903 10.680 1.00 97.06 84 MET A C 1
ATOM 659 O O . MET A 1 84 ? -15.144 7.818 10.926 1.00 97.06 84 MET A O 1
ATOM 663 N N . ARG A 1 85 ? -16.807 8.576 9.623 1.00 97.06 85 ARG A N 1
ATOM 664 C CA . ARG A 1 85 ? -15.924 9.271 8.683 1.00 97.06 85 ARG A CA 1
ATOM 665 C C . ARG A 1 85 ? -15.089 10.345 9.380 1.00 97.06 85 ARG A C 1
ATOM 667 O O . ARG A 1 85 ? -13.886 10.385 9.173 1.00 97.06 85 ARG A O 1
ATOM 674 N N . GLU A 1 86 ? -15.702 11.167 10.228 1.00 97.44 86 GLU A N 1
ATOM 675 C CA . GLU A 1 86 ? -15.002 12.189 11.018 1.00 97.44 86 GLU A CA 1
ATOM 676 C C . GLU A 1 86 ? -13.977 11.569 11.978 1.00 97.44 86 GLU A C 1
ATOM 678 O O . GLU A 1 86 ? -12.862 12.074 12.110 1.00 97.44 86 GLU A O 1
ATOM 683 N N . ALA A 1 87 ? -14.323 10.448 12.623 1.00 97.69 87 ALA A N 1
ATOM 684 C CA . ALA A 1 87 ? -13.392 9.726 13.486 1.00 97.69 87 ALA A CA 1
ATOM 685 C C . ALA A 1 87 ? -12.190 9.171 12.703 1.00 97.69 87 ALA A C 1
ATOM 687 O O . ALA A 1 87 ? -11.054 9.310 13.155 1.00 97.69 87 ALA A O 1
ATOM 688 N N . LEU A 1 88 ? -12.431 8.580 11.528 1.00 98.00 88 LEU A N 1
ATOM 689 C CA . LEU A 1 88 ? -11.382 8.077 10.641 1.00 98.00 88 LEU A CA 1
ATOM 690 C C . LEU A 1 88 ? -10.501 9.209 10.101 1.00 98.00 88 LEU A C 1
ATOM 692 O O . LEU A 1 88 ? -9.289 9.046 10.074 1.00 98.00 88 LEU A O 1
ATOM 696 N N . GLU A 1 89 ? -11.072 10.357 9.731 1.00 97.88 89 GLU A N 1
ATOM 697 C CA . GLU A 1 89 ? -10.303 11.508 9.234 1.00 97.88 89 GLU A CA 1
ATOM 698 C C . GLU A 1 89 ? -9.340 12.033 10.306 1.00 97.88 89 GLU A C 1
ATOM 700 O O . GLU A 1 89 ? -8.148 12.196 10.061 1.00 97.88 89 GLU A O 1
ATOM 705 N N . LYS A 1 90 ? -9.821 12.181 11.545 1.00 97.44 90 LYS A N 1
ATOM 706 C CA . LYS A 1 90 ? -8.971 12.587 12.670 1.00 97.44 90 LYS A CA 1
ATOM 707 C C . LYS A 1 90 ? -7.836 11.592 12.938 1.00 97.44 90 LYS A C 1
ATOM 709 O O . LYS A 1 90 ? -6.727 11.985 13.298 1.00 97.44 90 LYS A O 1
ATOM 714 N N . LEU A 1 91 ? -8.112 10.294 12.810 1.00 97.81 91 LEU A N 1
ATOM 715 C CA . LEU A 1 91 ? -7.093 9.254 12.958 1.00 97.81 91 LEU A CA 1
ATOM 716 C C . LEU A 1 91 ? -6.102 9.254 11.794 1.00 97.81 91 LEU A C 1
ATOM 718 O O . LEU A 1 91 ? -4.927 8.983 12.019 1.00 97.81 91 LEU A O 1
ATOM 722 N N . TRP A 1 92 ? -6.553 9.570 10.580 1.00 97.62 92 TRP A N 1
ATOM 723 C CA . TRP A 1 92 ? -5.704 9.682 9.399 1.00 97.62 92 TRP A CA 1
ATOM 724 C C . TRP A 1 92 ? -4.680 10.810 9.555 1.00 97.62 92 TRP A C 1
ATOM 726 O O . TRP A 1 92 ? -3.491 10.575 9.362 1.00 97.62 92 TRP A O 1
ATOM 736 N N . GLU A 1 93 ? -5.099 11.988 10.025 1.00 96.06 93 GLU A N 1
ATOM 737 C CA . GLU A 1 93 ? -4.184 13.097 10.340 1.00 96.06 93 GLU A CA 1
ATOM 738 C C . GLU A 1 93 ? -3.112 12.694 11.364 1.00 96.06 93 GLU A C 1
ATOM 740 O O . GLU A 1 93 ? -1.928 12.986 11.189 1.00 96.06 93 GLU A O 1
ATOM 745 N N . ALA A 1 94 ? -3.511 11.982 12.424 1.00 96.12 94 ALA A N 1
ATOM 746 C CA . ALA A 1 94 ? -2.576 11.479 13.428 1.00 96.12 94 ALA A CA 1
ATOM 747 C C . ALA A 1 94 ? -1.626 10.417 12.852 1.00 96.12 94 ALA A C 1
ATOM 749 O O . ALA A 1 94 ? -0.446 10.378 13.203 1.00 96.12 94 ALA A O 1
ATOM 750 N N . TYR A 1 95 ? -2.133 9.565 11.963 1.00 96.81 95 TYR A N 1
ATOM 751 C CA . TYR A 1 95 ? -1.363 8.512 11.321 1.00 96.81 95 TYR A CA 1
ATOM 752 C C . TYR A 1 95 ? -0.328 9.058 10.334 1.00 96.81 95 TYR A C 1
ATOM 754 O O . TYR A 1 95 ? 0.776 8.526 10.290 1.00 96.81 95 TYR A O 1
ATOM 762 N N . LEU A 1 96 ? -0.618 10.132 9.595 1.00 94.62 96 LEU A N 1
ATOM 763 C CA . LEU A 1 96 ? 0.348 10.750 8.674 1.00 94.62 96 LEU A CA 1
ATOM 764 C C . LEU A 1 96 ? 1.645 11.186 9.377 1.00 94.62 96 LEU A C 1
ATOM 766 O O . LEU A 1 96 ? 2.720 11.136 8.792 1.00 94.62 96 LEU A O 1
ATOM 770 N N . LEU A 1 97 ? 1.580 11.548 10.661 1.00 93.31 97 LEU A N 1
ATOM 771 C CA . LEU A 1 97 ? 2.775 11.855 11.459 1.00 93.31 97 LEU A CA 1
ATOM 772 C C . LEU A 1 97 ? 3.606 10.604 11.806 1.00 93.31 97 LEU A C 1
ATOM 774 O O . LEU A 1 97 ? 4.783 10.708 12.148 1.00 93.31 97 LEU A O 1
ATOM 778 N N . LEU A 1 98 ? 2.988 9.423 11.756 1.00 94.62 98 LEU A N 1
ATOM 779 C CA . LEU A 1 98 ? 3.601 8.124 12.034 1.00 94.62 98 LEU A CA 1
ATOM 780 C C . LEU A 1 98 ? 3.993 7.377 10.754 1.00 94.62 98 LEU A C 1
ATOM 782 O O . LEU A 1 98 ? 4.841 6.484 10.823 1.00 94.62 98 LEU A O 1
ATOM 786 N N . SER A 1 99 ? 3.394 7.707 9.605 1.00 92.88 99 SER A N 1
ATOM 787 C CA . SER A 1 99 ? 3.593 6.974 8.353 1.00 92.88 99 SER A CA 1
ATOM 788 C C . SER A 1 99 ? 5.044 7.004 7.896 1.00 92.88 99 SER A C 1
ATOM 790 O O . SER A 1 99 ? 5.538 5.983 7.436 1.00 92.88 99 SER A O 1
ATOM 792 N N . ASP A 1 100 ? 5.762 8.107 8.119 1.00 89.81 100 ASP A N 1
ATOM 793 C CA . ASP A 1 100 ? 7.190 8.209 7.789 1.00 89.81 100 ASP A CA 1
ATOM 794 C C . ASP A 1 100 ? 8.025 7.200 8.587 1.00 89.81 100 ASP A C 1
ATOM 796 O O . ASP A 1 100 ? 8.918 6.537 8.060 1.00 89.81 100 ASP A O 1
ATOM 800 N N . GLN A 1 101 ? 7.705 7.023 9.871 1.00 89.75 101 GLN A N 1
ATOM 801 C CA . GLN A 1 101 ? 8.378 6.037 10.713 1.00 89.75 101 GLN A CA 1
ATOM 802 C C . GLN A 1 101 ? 8.000 4.620 10.287 1.00 89.75 101 GLN A C 1
ATOM 804 O O . GLN A 1 101 ? 8.871 3.756 10.142 1.00 89.75 101 GLN A O 1
ATOM 809 N N . ARG A 1 102 ? 6.703 4.385 10.057 1.00 91.31 102 ARG A N 1
ATOM 810 C CA . ARG A 1 102 ? 6.171 3.076 9.671 1.00 91.31 102 ARG A CA 1
ATOM 811 C C . ARG A 1 102 ? 6.589 2.652 8.269 1.00 91.31 102 ARG A C 1
ATOM 813 O O . ARG A 1 102 ? 6.668 1.451 8.060 1.00 91.31 102 ARG A O 1
ATOM 820 N N . GLY A 1 103 ? 6.884 3.591 7.375 1.00 90.00 103 GLY A N 1
ATOM 821 C CA . GLY A 1 103 ? 7.378 3.385 6.013 1.00 90.00 103 GLY A CA 1
ATOM 822 C C . GLY A 1 103 ? 8.891 3.559 5.865 1.00 90.00 103 GLY A C 1
ATOM 823 O O . GLY A 1 103 ? 9.410 3.407 4.768 1.00 90.00 103 GLY A O 1
ATOM 824 N N . SER A 1 104 ? 9.638 3.821 6.944 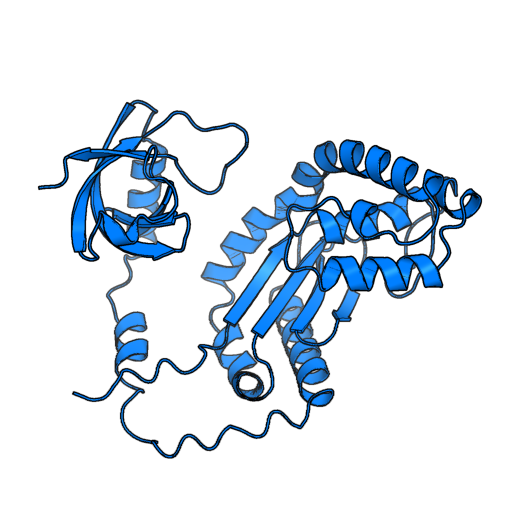1.00 90.69 104 SER A N 1
ATOM 825 C CA . SER A 1 104 ? 11.096 4.050 6.881 1.00 90.69 104 SER A CA 1
ATOM 826 C C . SER A 1 104 ? 11.911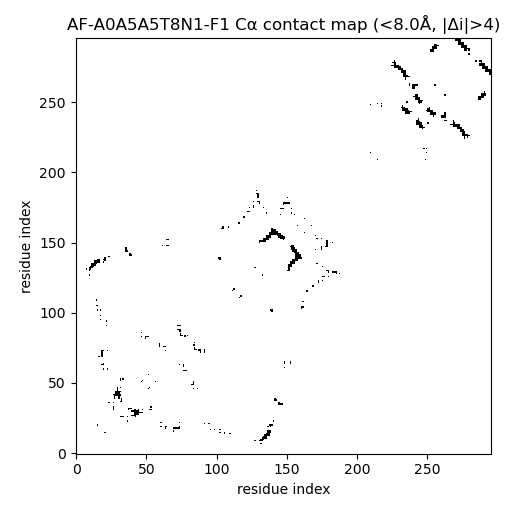 2.871 6.323 1.00 90.69 104 SER A C 1
ATOM 828 O O . SER A 1 104 ? 13.077 3.022 5.953 1.00 90.69 104 SER A O 1
ATOM 830 N N . TRP A 1 105 ? 11.324 1.672 6.264 1.00 88.06 105 TRP A N 1
ATOM 831 C CA . TRP A 1 105 ? 11.926 0.511 5.609 1.00 88.06 105 TRP A CA 1
ATOM 832 C C . TRP A 1 105 ? 11.777 0.530 4.084 1.00 88.06 105 TRP A C 1
ATOM 834 O O . TRP A 1 105 ? 12.521 -0.189 3.419 1.00 88.06 105 TRP A O 1
ATOM 844 N N . ASP A 1 106 ? 10.872 1.331 3.518 1.00 89.06 106 ASP A N 1
ATOM 845 C CA . ASP A 1 106 ? 10.565 1.335 2.083 1.00 89.06 106 ASP A CA 1
ATOM 846 C C . ASP A 1 106 ? 11.795 1.714 1.255 1.00 89.06 106 ASP A C 1
ATOM 848 O O . ASP A 1 106 ? 12.120 1.029 0.291 1.00 89.06 106 ASP A O 1
ATOM 852 N N . GLU A 1 107 ? 12.597 2.679 1.717 1.00 83.81 107 GLU A N 1
ATOM 853 C CA . GLU A 1 107 ? 13.878 3.017 1.083 1.00 83.81 107 GLU A CA 1
ATOM 854 C C . GLU A 1 107 ? 14.856 1.831 1.067 1.00 83.81 107 GLU A C 1
ATOM 856 O O . GLU A 1 107 ? 15.507 1.551 0.055 1.00 83.81 107 GLU A O 1
ATOM 861 N N . LYS A 1 108 ? 14.951 1.096 2.185 1.00 84.00 108 LYS A N 1
ATOM 862 C CA . LYS A 1 108 ? 15.831 -0.078 2.301 1.00 84.00 108 LYS A CA 1
ATOM 863 C C . LYS A 1 108 ? 15.367 -1.195 1.376 1.00 84.00 108 LYS A C 1
ATOM 865 O O . LYS A 1 108 ? 16.197 -1.853 0.748 1.00 84.00 108 LYS A O 1
ATOM 870 N N . ILE A 1 109 ? 14.055 -1.406 1.284 1.00 83.88 109 ILE A N 1
ATOM 871 C CA . ILE A 1 109 ? 13.469 -2.370 0.357 1.00 83.88 109 ILE A CA 1
ATOM 872 C C . ILE A 1 109 ? 13.705 -1.920 -1.085 1.00 83.88 109 ILE A C 1
ATOM 874 O O . ILE A 1 109 ? 14.168 -2.735 -1.874 1.00 83.88 109 ILE A O 1
ATOM 878 N N . GLY A 1 110 ? 13.503 -0.641 -1.409 1.00 82.00 110 GLY A N 1
ATOM 879 C CA . GLY A 1 110 ? 13.803 -0.018 -2.703 1.00 82.00 110 GLY A CA 1
ATOM 880 C C . GLY A 1 110 ? 15.207 -0.360 -3.210 1.00 82.00 110 GLY A C 1
ATOM 881 O O . GLY A 1 110 ? 15.389 -0.828 -4.336 1.00 82.00 110 GLY A O 1
ATOM 882 N N . MET A 1 111 ? 16.210 -0.224 -2.338 1.00 74.75 111 MET A N 1
ATOM 883 C CA . MET A 1 111 ? 17.593 -0.608 -2.645 1.00 74.75 111 MET A CA 1
ATOM 884 C C . MET A 1 111 ? 17.754 -2.118 -2.897 1.00 74.75 111 MET A C 1
ATOM 886 O O . MET A 1 111 ? 18.491 -2.518 -3.805 1.00 74.75 111 MET A O 1
ATOM 890 N N . LYS A 1 112 ? 17.052 -2.967 -2.131 1.00 75.88 112 LYS A N 1
ATOM 891 C CA . LYS A 1 112 ? 17.028 -4.424 -2.347 1.00 75.88 112 LYS A CA 1
ATOM 892 C C . LYS A 1 112 ? 16.340 -4.799 -3.665 1.00 75.88 112 LYS A C 1
ATOM 894 O O . LYS A 1 112 ? 16.816 -5.720 -4.325 1.00 75.88 112 LYS A O 1
ATOM 899 N N . GLN A 1 113 ? 15.294 -4.087 -4.099 1.00 76.38 113 GLN A N 1
ATOM 900 C CA . GLN A 1 113 ? 14.589 -4.408 -5.352 1.00 76.38 113 GLN A CA 1
ATOM 901 C C . GLN A 1 113 ? 15.533 -4.334 -6.553 1.00 76.38 113 GLN A C 1
ATOM 903 O O . GLN A 1 113 ? 15.613 -5.265 -7.353 1.00 76.38 113 GLN A O 1
ATOM 908 N N . ASN A 1 114 ? 16.320 -3.258 -6.623 1.00 71.44 114 ASN A N 1
ATOM 909 C CA . ASN A 1 114 ? 17.238 -3.004 -7.733 1.00 71.44 114 ASN A CA 1
ATOM 910 C C . ASN A 1 114 ? 18.417 -3.986 -7.792 1.00 71.44 114 ASN A C 1
ATOM 912 O O . ASN A 1 114 ? 18.990 -4.200 -8.860 1.00 71.44 114 ASN A O 1
ATOM 916 N N . THR A 1 115 ? 18.800 -4.570 -6.656 1.00 72.19 115 THR A N 1
ATOM 917 C CA . THR A 1 115 ? 20.001 -5.411 -6.541 1.00 72.19 115 THR A CA 1
ATOM 918 C C . THR A 1 115 ? 19.689 -6.903 -6.485 1.00 72.19 115 THR A C 1
ATOM 920 O O . THR A 1 115 ? 20.463 -7.702 -7.008 1.00 72.19 115 THR A O 1
ATOM 923 N N . VAL A 1 116 ? 18.563 -7.290 -5.882 1.00 64.25 116 VAL A N 1
ATOM 924 C CA . VAL A 1 116 ? 18.269 -8.687 -5.529 1.00 64.25 116 VAL A CA 1
ATOM 925 C C . VAL A 1 116 ? 17.057 -9.249 -6.274 1.00 64.25 116 VAL A C 1
ATOM 927 O O . VAL A 1 116 ? 16.944 -10.468 -6.388 1.00 64.25 116 VAL A O 1
ATOM 930 N N . TRP A 1 117 ? 16.177 -8.415 -6.844 1.00 73.56 117 TRP A N 1
ATOM 931 C CA . TRP A 1 117 ? 14.958 -8.889 -7.523 1.00 73.56 11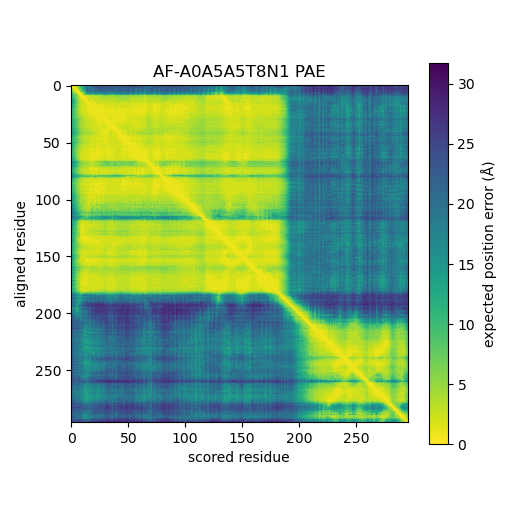7 TRP A CA 1
ATOM 932 C C . TRP A 1 117 ? 14.957 -8.825 -9.065 1.00 73.56 117 TRP A C 1
ATOM 934 O O . TRP A 1 117 ? 13.871 -8.762 -9.646 1.00 73.56 117 TRP A O 1
ATOM 944 N N . PRO A 1 118 ? 16.096 -8.909 -9.793 1.00 70.56 118 PRO A N 1
ATOM 945 C CA . PRO A 1 118 ? 16.062 -8.842 -11.255 1.00 70.56 118 PRO A CA 1
ATOM 946 C C . PRO A 1 118 ? 15.355 -10.049 -11.892 1.00 70.56 118 PRO A C 1
ATOM 948 O O . PRO A 1 118 ? 14.882 -9.956 -13.023 1.00 70.56 118 PRO A O 1
ATOM 951 N N . ASN A 1 119 ? 15.247 -11.173 -11.176 1.00 86.81 119 ASN A N 1
ATOM 952 C CA . ASN A 1 119 ? 14.602 -12.378 -11.698 1.00 86.81 119 ASN A CA 1
ATOM 953 C C . ASN A 1 119 ? 13.079 -12.366 -11.548 1.00 86.81 119 ASN A C 1
ATOM 955 O O . ASN A 1 119 ? 12.413 -13.042 -12.327 1.00 86.81 119 ASN A O 1
ATOM 959 N N . LEU A 1 120 ? 12.521 -11.554 -10.641 1.00 90.31 120 LEU A N 1
ATOM 960 C CA . LEU A 1 120 ? 11.081 -11.561 -10.368 1.00 90.31 120 LEU A CA 1
ATOM 961 C C . LEU A 1 120 ? 10.258 -11.232 -11.620 1.00 90.31 120 LEU A C 1
ATOM 963 O O . LEU A 1 120 ? 9.227 -11.849 -11.866 1.00 90.31 120 LEU A O 1
ATOM 967 N N . TRP A 1 121 ? 10.750 -10.315 -12.457 1.00 90.69 121 TRP A N 1
ATOM 968 C CA . TRP A 1 121 ? 10.143 -10.016 -13.756 1.00 90.69 121 TRP A CA 1
ATOM 969 C C . TRP A 1 121 ? 10.046 -11.254 -14.659 1.00 90.69 121 TRP A C 1
ATOM 971 O O . TRP A 1 121 ? 9.011 -11.518 -15.267 1.00 90.69 121 TRP A O 1
ATOM 981 N N . ASN A 1 122 ? 11.123 -12.040 -14.744 1.00 91.56 122 ASN A N 1
ATOM 982 C CA . ASN A 1 122 ? 11.139 -13.262 -15.547 1.00 91.56 122 ASN A CA 1
ATOM 983 C C . ASN A 1 122 ? 10.234 -14.340 -14.943 1.00 91.56 122 ASN A C 1
ATOM 985 O O . ASN A 1 122 ? 9.548 -15.039 -15.689 1.00 91.56 122 ASN A O 1
ATOM 989 N N . ASP A 1 123 ? 10.194 -14.436 -13.615 1.00 94.94 123 ASP A N 1
ATOM 990 C CA . ASP A 1 123 ? 9.352 -15.391 -12.895 1.00 94.94 123 ASP A CA 1
ATOM 991 C C . ASP A 1 123 ? 7.855 -15.054 -13.026 1.00 94.94 123 ASP A C 1
ATOM 993 O O . ASP A 1 123 ? 7.011 -15.952 -13.018 1.00 94.94 123 ASP A O 1
ATOM 997 N N . LEU A 1 124 ? 7.516 -13.771 -13.211 1.00 95.44 124 LEU A N 1
ATOM 998 C CA . LEU A 1 124 ? 6.150 -13.295 -13.446 1.00 95.44 124 LEU A CA 1
ATOM 999 C C . LEU A 1 124 ? 5.698 -13.398 -14.910 1.00 95.44 124 LEU A C 1
ATOM 1001 O O . LEU A 1 124 ? 4.494 -13.346 -15.175 1.00 95.44 124 LEU A O 1
ATOM 1005 N N . LYS A 1 125 ? 6.619 -13.651 -15.852 1.00 94.56 125 LYS A N 1
ATOM 1006 C CA . LYS A 1 125 ? 6.335 -13.774 -17.293 1.00 94.56 125 LYS A CA 1
ATOM 1007 C C . LYS A 1 125 ? 5.139 -14.674 -17.643 1.00 94.56 125 LYS A C 1
ATOM 1009 O O . LYS A 1 125 ? 4.379 -14.290 -18.535 1.00 94.56 125 LYS A O 1
ATOM 1014 N N . PRO A 1 126 ? 4.907 -15.832 -16.987 1.00 95.62 126 PRO A N 1
ATOM 1015 C CA . PRO A 1 126 ? 3.731 -16.660 -17.259 1.00 95.62 126 PRO A CA 1
ATOM 1016 C C . PRO A 1 126 ? 2.390 -15.941 -17.049 1.00 95.62 126 PRO A C 1
ATOM 1018 O O . PRO A 1 126 ? 1.404 -16.313 -17.680 1.00 95.62 126 PRO A O 1
ATOM 1021 N N . TYR A 1 127 ? 2.346 -14.908 -16.203 1.00 94.88 127 TYR A N 1
ATOM 1022 C CA . TYR A 1 127 ? 1.121 -14.190 -15.842 1.00 94.88 127 TYR A CA 1
ATOM 1023 C C . TYR A 1 127 ? 0.881 -12.918 -16.670 1.00 94.88 127 TYR A C 1
ATOM 1025 O O . TYR A 1 127 ? -0.207 -12.351 -16.591 1.00 94.88 127 TYR A O 1
ATOM 1033 N N . HIS A 1 128 ? 1.839 -12.494 -17.508 1.00 92.56 128 HIS A N 1
ATOM 1034 C CA . HIS A 1 128 ? 1.744 -11.249 -18.295 1.00 92.56 128 HIS A CA 1
ATOM 1035 C C . HIS A 1 128 ? 0.583 -11.238 -19.302 1.00 92.56 128 HIS A C 1
ATOM 1037 O O . HIS A 1 128 ? 0.210 -10.188 -19.808 1.00 92.56 128 HIS A O 1
ATOM 1043 N N . THR A 1 129 ? 0.040 -12.410 -19.640 1.00 90.62 129 THR A N 1
ATOM 1044 C CA . THR A 1 129 ? -1.095 -12.539 -20.571 1.00 90.62 129 THR A CA 1
ATOM 1045 C C . THR A 1 129 ? -2.445 -12.660 -19.866 1.00 90.62 129 THR A C 1
ATOM 1047 O O . THR A 1 129 ? -3.478 -12.510 -20.511 1.00 90.62 129 THR A O 1
ATOM 1050 N N . SER A 1 130 ? -2.445 -12.945 -18.561 1.00 91.62 130 SER A N 1
ATOM 1051 C CA . SER A 1 130 ? -3.652 -13.159 -17.752 1.00 91.62 130 SER A CA 1
ATOM 1052 C C . SER A 1 130 ? -3.974 -11.997 -16.816 1.00 91.62 130 SER A C 1
ATOM 1054 O O . SER A 1 130 ? -5.100 -11.899 -16.343 1.00 91.62 130 SER A O 1
ATOM 1056 N N . LEU A 1 131 ? -2.986 -11.155 -16.518 1.00 92.50 131 LEU A N 1
ATOM 1057 C CA . LEU A 1 131 ? -3.119 -9.973 -15.674 1.00 92.50 131 LEU A CA 1
ATOM 1058 C C . LEU A 1 131 ? -2.743 -8.755 -16.504 1.00 92.50 131 LEU A C 1
ATOM 1060 O O . LEU A 1 131 ? -1.754 -8.821 -17.223 1.00 92.50 131 LEU A O 1
ATOM 1064 N N . ASP A 1 132 ? -3.478 -7.654 -16.375 1.00 91.38 132 ASP A N 1
ATOM 1065 C CA . ASP A 1 132 ? -3.107 -6.396 -17.038 1.00 91.38 132 ASP A CA 1
ATOM 1066 C C . ASP A 1 132 ? -1.927 -5.719 -16.320 1.00 91.38 132 ASP A C 1
ATOM 1068 O O . ASP A 1 132 ? -1.036 -5.152 -16.952 1.00 91.38 132 ASP A O 1
ATOM 1072 N N . ALA A 1 133 ? -1.906 -5.824 -14.989 1.00 94.50 133 ALA A N 1
ATOM 1073 C CA . ALA A 1 133 ? -0.840 -5.347 -14.119 1.00 94.50 133 ALA A CA 1
ATOM 1074 C C . ALA A 1 133 ? -0.790 -6.173 -12.824 1.00 94.50 133 ALA A C 1
ATOM 1076 O O . ALA A 1 133 ? -1.719 -6.925 -12.516 1.00 94.50 133 ALA A O 1
ATOM 1077 N N . LEU A 1 134 ? 0.279 -6.016 -12.047 1.00 96.12 134 LEU A N 1
ATOM 1078 C CA . LEU A 1 134 ? 0.369 -6.512 -10.674 1.00 96.12 134 LEU A CA 1
ATOM 1079 C C . LEU A 1 134 ? 0.862 -5.395 -9.748 1.00 96.12 134 LEU A C 1
ATOM 1081 O O . LEU A 1 134 ? 1.971 -4.893 -9.915 1.00 96.12 134 LEU A O 1
ATOM 1085 N N . THR A 1 135 ? 0.055 -5.029 -8.755 1.00 96.25 135 THR A N 1
ATOM 1086 C CA . THR A 1 135 ? 0.400 -4.013 -7.755 1.00 96.25 135 THR A CA 1
ATOM 1087 C C . THR A 1 135 ? 0.541 -4.661 -6.387 1.00 96.25 135 THR A C 1
ATOM 1089 O O . THR A 1 135 ? -0.394 -5.273 -5.876 1.00 96.25 135 THR A O 1
ATOM 1092 N N . ILE A 1 136 ? 1.715 -4.519 -5.781 1.00 96.69 136 ILE A N 1
ATOM 1093 C CA . ILE A 1 136 ? 2.014 -5.038 -4.449 1.00 96.69 136 ILE A CA 1
ATOM 1094 C C . ILE A 1 136 ? 2.107 -3.883 -3.459 1.00 96.69 136 ILE A C 1
ATOM 1096 O O . ILE A 1 136 ? 2.990 -3.031 -3.536 1.00 96.69 136 ILE A O 1
ATOM 1100 N N . HIS A 1 137 ? 1.215 -3.893 -2.485 1.00 96.44 137 HIS A N 1
ATOM 1101 C CA . HIS A 1 137 ? 1.190 -2.946 -1.387 1.00 96.44 137 HIS A CA 1
ATOM 1102 C C . HIS A 1 137 ? 1.921 -3.550 -0.195 1.00 96.44 137 HIS A C 1
ATOM 1104 O O . HIS A 1 137 ? 1.483 -4.551 0.376 1.00 96.44 137 HIS A O 1
ATOM 1110 N N . LEU A 1 138 ? 3.047 -2.945 0.164 1.00 96.06 138 LEU A N 1
ATOM 1111 C CA . LEU A 1 138 ? 3.826 -3.335 1.327 1.00 96.06 138 LEU A CA 1
ATOM 1112 C C . LEU A 1 138 ? 3.304 -2.588 2.556 1.00 96.06 138 LEU A C 1
ATOM 1114 O O . LEU A 1 138 ? 3.118 -1.371 2.515 1.00 96.06 138 LEU A O 1
ATOM 1118 N N . VAL A 1 139 ? 3.060 -3.310 3.645 1.00 96.19 139 VAL A N 1
ATOM 1119 C CA . VAL A 1 139 ? 2.473 -2.763 4.879 1.00 96.19 139 VAL A CA 1
ATOM 1120 C C . VAL A 1 139 ? 3.254 -3.230 6.094 1.00 96.19 139 VAL A C 1
ATOM 1122 O O . VAL A 1 139 ? 3.793 -4.332 6.103 1.00 96.19 139 VAL A O 1
ATOM 1125 N N . ASN A 1 140 ? 3.328 -2.414 7.136 1.00 95.31 140 ASN A N 1
ATOM 1126 C CA . ASN A 1 140 ? 4.018 -2.779 8.362 1.00 95.31 140 ASN A CA 1
ATOM 1127 C C . ASN A 1 140 ? 3.070 -3.593 9.248 1.00 95.31 140 ASN A C 1
ATOM 1129 O O . ASN A 1 140 ? 2.069 -3.073 9.739 1.00 95.31 140 ASN A O 1
ATOM 1133 N N . TYR A 1 141 ? 3.377 -4.875 9.447 1.00 96.44 141 TYR A N 1
ATOM 1134 C CA . TYR A 1 141 ? 2.577 -5.742 10.306 1.00 96.44 141 TYR A CA 1
ATOM 1135 C C . TYR A 1 141 ? 3.465 -6.723 11.067 1.00 96.44 141 TYR A C 1
ATOM 1137 O O . TYR A 1 141 ? 4.498 -7.174 10.575 1.00 96.44 141 TYR A O 1
ATOM 1145 N N . SER A 1 142 ? 3.063 -7.069 12.290 1.00 93.94 142 SER A N 1
ATOM 1146 C CA . SER A 1 142 ? 3.888 -7.861 13.215 1.00 93.94 142 SER A CA 1
ATOM 1147 C C . SER A 1 142 ? 4.130 -9.306 12.758 1.00 93.94 142 SER A C 1
ATOM 1149 O O . SER A 1 142 ? 4.997 -9.988 13.310 1.00 93.94 142 SER A O 1
ATOM 1151 N N . LYS A 1 143 ? 3.367 -9.787 11.771 1.00 93.94 143 LYS A N 1
ATOM 1152 C CA . LYS A 1 143 ? 3.443 -11.149 11.241 1.00 93.94 143 LYS A CA 1
ATOM 1153 C C . LYS A 1 143 ? 3.343 -11.177 9.730 1.00 93.94 143 LYS A C 1
ATOM 1155 O O . LYS A 1 143 ? 2.724 -10.308 9.127 1.00 93.94 143 LYS A O 1
ATOM 1160 N N . GLU A 1 144 ? 3.927 -12.225 9.160 1.00 94.81 144 GLU A N 1
ATOM 1161 C CA . GLU A 1 144 ? 3.863 -12.488 7.731 1.00 94.81 144 GLU A CA 1
ATOM 1162 C C . GLU A 1 144 ? 2.426 -12.794 7.305 1.00 94.81 144 GLU A C 1
ATOM 1164 O O . GLU A 1 144 ? 1.772 -13.675 7.868 1.00 94.81 144 GLU A O 1
ATOM 1169 N N . MET A 1 145 ? 1.939 -12.072 6.304 1.00 95.25 145 MET A N 1
ATOM 1170 C CA . MET A 1 145 ? 0.632 -12.275 5.702 1.00 95.25 145 MET A CA 1
ATOM 1171 C C . MET A 1 145 ? 0.629 -11.858 4.232 1.00 95.25 145 MET A C 1
ATOM 1173 O O . MET A 1 145 ? 1.447 -11.049 3.778 1.00 95.25 145 MET A O 1
ATOM 1177 N N . VAL A 1 146 ? -0.322 -12.443 3.506 1.00 96.94 146 VAL A N 1
ATOM 1178 C CA . VAL A 1 146 ? -0.587 -12.196 2.091 1.00 96.94 146 VAL A CA 1
ATOM 1179 C C . VAL A 1 146 ? -2.093 -12.170 1.903 1.00 96.94 146 VAL A C 1
ATOM 1181 O O . VAL A 1 146 ? -2.751 -13.182 2.143 1.00 96.94 146 VAL A O 1
ATOM 1184 N N . GLU A 1 147 ? -2.631 -11.050 1.434 1.00 97.50 147 GLU A N 1
ATOM 1185 C CA . GLU A 1 147 ? -4.043 -10.935 1.065 1.00 97.50 147 GLU A CA 1
ATOM 1186 C C . GLU A 1 147 ? -4.156 -10.466 -0.389 1.00 97.50 147 GLU A C 1
ATOM 1188 O O . GLU A 1 147 ? -3.471 -9.537 -0.822 1.00 97.50 147 GLU A O 1
ATOM 1193 N N . VAL A 1 148 ? -5.008 -11.137 -1.164 1.00 97.25 148 VAL A N 1
ATOM 1194 C CA . VAL A 1 148 ? -5.166 -10.901 -2.604 1.00 97.25 148 VAL A CA 1
ATOM 1195 C C . VAL A 1 148 ? -6.445 -10.109 -2.859 1.00 97.25 148 VAL A C 1
ATOM 1197 O O . VAL A 1 148 ? -7.526 -10.534 -2.459 1.00 97.25 148 VAL A O 1
ATOM 1200 N N . PHE A 1 149 ? -6.325 -8.998 -3.586 1.00 96.38 149 PHE A N 1
ATOM 1201 C CA . PHE A 1 149 ? -7.419 -8.096 -3.941 1.00 96.38 149 PHE A CA 1
ATOM 1202 C C . PHE A 1 149 ? -7.580 -8.026 -5.465 1.00 96.38 149 PHE A C 1
ATOM 1204 O O . PHE A 1 149 ? -6.813 -7.348 -6.152 1.00 96.38 149 PHE A O 1
ATOM 1211 N N . PRO A 1 150 ? -8.580 -8.723 -6.024 1.00 93.81 150 PRO A N 1
ATOM 1212 C CA . PRO A 1 150 ? -8.864 -8.676 -7.452 1.00 93.81 150 PRO A CA 1
ATOM 1213 C C . PRO A 1 150 ? -9.138 -7.249 -7.964 1.00 93.81 150 PRO A C 1
ATOM 1215 O O . PRO A 1 150 ? -9.747 -6.458 -7.241 1.00 93.81 150 PRO A O 1
ATOM 1218 N N . PRO A 1 151 ? -8.766 -6.926 -9.218 1.00 93.94 151 PRO A N 1
ATOM 1219 C CA . PRO A 1 151 ? -8.194 -7.838 -10.214 1.00 93.94 151 PRO A CA 1
ATOM 1220 C C . PRO A 1 151 ? -6.661 -7.967 -10.188 1.00 93.94 151 PRO A C 1
ATOM 1222 O O . PRO A 1 151 ? -6.139 -8.919 -10.763 1.00 93.94 151 PRO A O 1
ATOM 1225 N N . THR A 1 152 ? -5.937 -7.041 -9.553 1.00 95.62 152 THR A N 1
ATOM 1226 C CA . THR A 1 152 ? -4.481 -6.888 -9.766 1.00 95.62 152 THR A CA 1
ATOM 1227 C C . THR A 1 152 ? -3.676 -6.570 -8.508 1.00 95.62 152 THR A C 1
ATOM 1229 O O . THR A 1 152 ? -2.460 -6.417 -8.602 1.00 95.62 152 THR A O 1
ATOM 1232 N N . SER A 1 153 ? -4.311 -6.447 -7.343 1.00 97.38 153 SER A N 1
ATOM 1233 C CA . SER A 1 153 ? -3.656 -5.946 -6.134 1.00 97.38 153 SER A CA 1
ATOM 1234 C C . SER A 1 153 ? -3.344 -7.062 -5.139 1.00 97.38 153 SER A C 1
ATOM 1236 O O . SER A 1 153 ? -4.090 -8.030 -4.981 1.00 97.38 153 SER A O 1
ATOM 1238 N N . VAL A 1 154 ? -2.231 -6.914 -4.432 1.00 97.56 154 VAL A N 1
ATOM 1239 C CA . VAL A 1 154 ? -1.791 -7.812 -3.359 1.00 97.56 154 VAL A CA 1
ATOM 1240 C C . VAL A 1 154 ? -1.323 -6.957 -2.196 1.00 97.56 154 VAL A C 1
ATOM 1242 O O . VAL A 1 154 ? -0.608 -5.983 -2.407 1.00 97.56 154 VAL A O 1
ATOM 1245 N N . VAL A 1 155 ? -1.697 -7.316 -0.973 1.00 97.81 155 VAL A N 1
ATOM 1246 C CA . VAL A 1 155 ? -1.148 -6.710 0.243 1.00 97.81 155 VAL A CA 1
ATOM 1247 C C . VAL A 1 155 ? -0.200 -7.716 0.892 1.00 97.81 155 VAL A C 1
ATOM 1249 O O . VAL A 1 155 ? -0.592 -8.852 1.158 1.00 97.81 155 VAL A O 1
ATOM 1252 N N . LEU A 1 156 ? 1.046 -7.298 1.122 1.00 97.38 156 LEU A N 1
ATOM 1253 C CA . LEU A 1 156 ? 2.106 -8.091 1.745 1.00 97.38 156 LEU A CA 1
ATOM 1254 C C . LEU A 1 156 ? 2.647 -7.371 2.976 1.00 97.38 156 LEU A C 1
ATOM 1256 O O . LEU A 1 156 ? 3.012 -6.198 2.911 1.00 97.38 156 LEU A O 1
ATOM 1260 N N . SER A 1 157 ? 2.755 -8.080 4.094 1.00 96.38 157 SER A N 1
ATOM 1261 C CA . SER A 1 157 ? 3.378 -7.523 5.297 1.00 96.38 157 SER A CA 1
ATOM 1262 C C . SER A 1 157 ? 4.901 -7.512 5.218 1.00 96.38 157 SER A C 1
ATOM 1264 O O . SER A 1 157 ? 5.519 -8.490 4.793 1.00 96.38 157 SER A O 1
ATOM 1266 N N . ILE A 1 158 ? 5.489 -6.468 5.781 1.00 94.62 158 ILE A N 1
ATOM 1267 C CA . ILE A 1 158 ? 6.890 -6.359 6.159 1.00 94.62 158 ILE A CA 1
ATOM 1268 C C . ILE A 1 158 ? 6.975 -6.546 7.673 1.00 94.62 158 ILE A C 1
ATOM 1270 O O . ILE A 1 158 ? 6.353 -5.796 8.427 1.00 94.62 158 ILE A O 1
ATOM 1274 N N . VAL A 1 159 ? 7.748 -7.536 8.120 1.00 93.81 159 VAL A N 1
ATOM 1275 C CA . VAL A 1 159 ? 7.858 -7.890 9.540 1.00 93.81 159 VAL A CA 1
ATOM 1276 C C . VAL A 1 159 ? 9.117 -7.257 10.108 1.00 93.81 159 VAL A C 1
ATOM 1278 O O . VAL A 1 159 ? 10.225 -7.536 9.660 1.00 93.81 159 VAL A O 1
ATOM 1281 N N . ASN A 1 160 ? 8.958 -6.393 11.112 1.00 89.50 160 ASN A N 1
ATOM 1282 C CA . ASN A 1 160 ? 10.067 -5.660 11.738 1.00 89.50 160 ASN A CA 1
ATOM 1283 C C . ASN A 1 160 ? 10.924 -4.866 10.731 1.00 89.50 160 ASN A C 1
ATOM 1285 O O . ASN A 1 160 ? 12.140 -4.750 10.887 1.00 89.50 160 ASN A O 1
ATOM 1289 N N . GLY A 1 161 ? 10.288 -4.322 9.689 1.00 88.94 161 GLY A N 1
ATOM 1290 C CA . GLY A 1 161 ? 10.972 -3.554 8.648 1.00 88.94 161 GLY A CA 1
ATOM 1291 C C . GLY A 1 161 ? 11.831 -4.395 7.700 1.00 88.94 161 GLY A C 1
ATOM 1292 O O . GLY A 1 161 ? 12.679 -3.829 7.010 1.00 88.94 161 GLY A O 1
ATOM 1293 N N . ASP A 1 162 ? 11.639 -5.718 7.663 1.00 91.31 162 ASP A N 1
ATOM 1294 C CA . ASP A 1 162 ? 12.309 -6.591 6.707 1.00 91.31 162 ASP A CA 1
ATOM 1295 C C . ASP A 1 162 ? 11.361 -7.617 6.067 1.00 91.31 162 ASP A C 1
ATOM 1297 O O . ASP A 1 162 ? 10.336 -8.015 6.625 1.00 91.31 162 ASP A O 1
ATOM 1301 N N . ILE A 1 163 ? 11.728 -8.048 4.864 1.00 90.88 163 ILE A N 1
ATOM 1302 C CA . ILE A 1 163 ? 11.172 -9.218 4.193 1.00 90.88 163 ILE A CA 1
ATOM 1303 C C . ILE A 1 163 ? 12.308 -9.907 3.444 1.00 90.88 163 ILE A C 1
ATOM 1305 O O . ILE A 1 163 ? 13.107 -9.268 2.750 1.00 90.88 163 ILE A O 1
ATOM 1309 N N . SER A 1 164 ? 12.412 -11.224 3.604 1.00 90.62 164 SER A N 1
ATOM 1310 C CA . SER A 1 164 ? 13.416 -11.982 2.865 1.00 90.62 164 SER A CA 1
ATOM 1311 C C . SER A 1 164 ? 13.073 -11.976 1.370 1.00 90.62 164 SER A C 1
ATOM 1313 O O . SER A 1 164 ? 11.901 -12.013 0.992 1.00 90.62 164 SER A O 1
ATOM 1315 N N . THR A 1 165 ? 14.088 -11.960 0.501 1.00 88.94 165 THR A N 1
ATOM 1316 C CA . THR A 1 165 ? 13.867 -12.063 -0.952 1.00 88.94 165 THR A CA 1
ATOM 1317 C C . THR A 1 165 ? 13.122 -13.341 -1.329 1.00 88.94 165 THR A C 1
ATOM 1319 O O . THR A 1 165 ? 12.280 -13.317 -2.225 1.00 88.94 165 THR A O 1
ATOM 1322 N N . GLU A 1 166 ? 13.424 -14.451 -0.656 1.00 91.44 166 GLU A N 1
ATOM 1323 C CA . GLU A 1 166 ? 12.772 -15.737 -0.896 1.00 91.44 166 GLU A CA 1
ATOM 1324 C C . GLU A 1 166 ? 11.278 -15.667 -0.557 1.00 91.44 166 GLU A C 1
ATOM 1326 O O . GLU A 1 166 ? 10.451 -15.972 -1.415 1.00 91.44 166 GLU A O 1
ATOM 1331 N N . SER A 1 167 ? 10.928 -15.168 0.636 1.00 93.25 167 SER A N 1
ATOM 1332 C CA . SER A 1 167 ? 9.535 -14.990 1.067 1.00 93.25 167 SER A CA 1
ATOM 1333 C C . SER A 1 167 ? 8.792 -14.032 0.138 1.00 93.25 167 SER A C 1
ATOM 1335 O O . SER A 1 167 ? 7.709 -14.357 -0.341 1.00 93.25 167 SER A O 1
ATOM 1337 N N . PHE A 1 168 ? 9.390 -12.879 -0.181 1.00 93.19 168 PHE A N 1
ATOM 1338 C CA . PHE A 1 168 ? 8.787 -11.893 -1.079 1.00 93.19 168 PHE A CA 1
ATOM 1339 C C . PHE A 1 168 ? 8.483 -12.484 -2.460 1.00 93.19 168 PHE A C 1
ATOM 1341 O O . PHE A 1 168 ? 7.372 -12.335 -2.971 1.00 93.19 168 PHE A O 1
ATOM 1348 N N . THR A 1 169 ? 9.446 -13.200 -3.045 1.00 93.88 169 THR A N 1
ATOM 1349 C CA . THR A 1 169 ? 9.294 -13.839 -4.359 1.00 93.88 169 THR A CA 1
ATOM 1350 C C . THR A 1 169 ? 8.222 -14.928 -4.310 1.00 93.88 169 THR A C 1
ATOM 1352 O O . THR A 1 169 ? 7.316 -14.937 -5.141 1.00 93.88 169 THR A O 1
ATOM 1355 N N . ALA A 1 170 ? 8.267 -15.813 -3.309 1.00 95.81 170 ALA A N 1
ATOM 1356 C CA . ALA A 1 170 ? 7.294 -16.889 -3.146 1.00 95.81 170 ALA A CA 1
ATOM 1357 C C . ALA A 1 170 ? 5.861 -16.354 -2.981 1.00 95.81 170 ALA A C 1
ATOM 1359 O O . ALA A 1 170 ? 4.951 -16.810 -3.679 1.00 95.81 170 ALA A O 1
ATOM 1360 N N . TYR A 1 171 ? 5.665 -15.354 -2.116 1.00 96.50 171 TYR A N 1
ATOM 1361 C CA . TYR A 1 171 ? 4.366 -14.720 -1.886 1.00 96.50 171 TYR A CA 1
ATOM 1362 C C . TYR A 1 171 ? 3.852 -13.985 -3.123 1.00 96.50 171 TYR A C 1
ATOM 1364 O O . TYR A 1 171 ? 2.682 -14.126 -3.477 1.00 96.50 171 TYR A O 1
ATOM 1372 N N . THR A 1 172 ? 4.729 -13.274 -3.831 1.00 96.06 172 THR A N 1
ATOM 1373 C CA . THR A 1 172 ? 4.380 -12.581 -5.077 1.00 96.06 172 THR A CA 1
ATOM 1374 C C . THR A 1 172 ? 3.913 -13.554 -6.158 1.00 96.06 172 THR A C 1
ATOM 1376 O O . THR A 1 172 ? 2.867 -13.344 -6.773 1.00 96.06 172 THR A O 1
ATOM 1379 N N . LEU A 1 173 ? 4.649 -14.648 -6.380 1.00 97.00 173 LEU A N 1
ATOM 1380 C CA . LEU A 1 173 ? 4.310 -15.634 -7.409 1.00 97.00 173 LEU A CA 1
ATOM 1381 C C . LEU A 1 173 ? 3.026 -16.404 -7.084 1.00 97.00 173 LEU A C 1
ATOM 1383 O O . LEU A 1 173 ? 2.236 -16.684 -7.988 1.00 97.00 173 LEU A O 1
ATOM 1387 N N . ASP A 1 174 ? 2.802 -16.744 -5.813 1.00 97.94 174 ASP A N 1
ATOM 1388 C CA . ASP A 1 174 ? 1.556 -17.380 -5.381 1.00 97.94 174 ASP A CA 1
ATOM 1389 C C . ASP A 1 174 ? 0.353 -16.437 -5.541 1.00 97.94 174 ASP A C 1
ATOM 1391 O O . ASP A 1 174 ? -0.689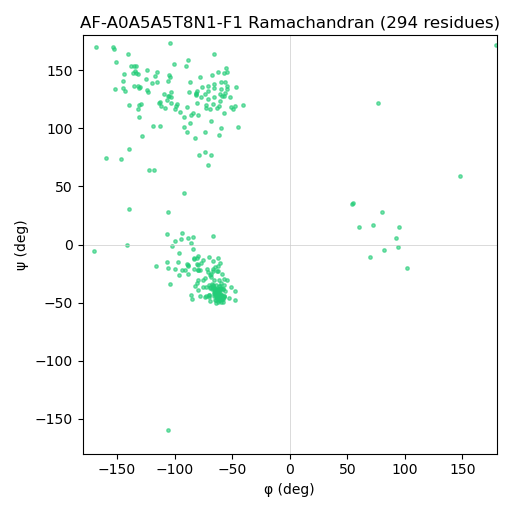 -16.839 -6.065 1.00 97.94 174 ASP A O 1
ATOM 1395 N N . ALA A 1 175 ? 0.505 -15.163 -5.173 1.00 97.38 175 ALA A N 1
ATOM 1396 C CA . ALA A 1 175 ? -0.537 -14.158 -5.338 1.00 97.38 175 ALA A CA 1
ATOM 1397 C C . ALA A 1 175 ? -0.866 -13.896 -6.818 1.00 97.38 175 ALA A C 1
ATOM 1399 O O . ALA A 1 175 ? -2.040 -13.902 -7.193 1.00 97.38 175 ALA A O 1
ATOM 1400 N N . ALA A 1 176 ? 0.149 -13.763 -7.680 1.00 97.00 176 ALA A N 1
ATOM 1401 C CA . ALA A 1 176 ? -0.035 -13.619 -9.125 1.00 97.00 176 ALA A CA 1
ATOM 1402 C C . ALA A 1 176 ? -0.778 -14.824 -9.726 1.00 97.00 176 ALA A C 1
ATOM 1404 O O . ALA A 1 176 ? -1.714 -14.652 -10.508 1.00 97.00 176 ALA A O 1
ATOM 1405 N N . ARG A 1 177 ? -0.434 -16.049 -9.300 1.00 97.25 177 ARG A N 1
ATOM 1406 C CA . ARG A 1 177 ? -1.151 -17.270 -9.697 1.00 97.25 177 ARG A CA 1
ATOM 1407 C C . ARG A 1 177 ? -2.617 -17.236 -9.275 1.00 97.25 177 ARG A C 1
ATOM 1409 O O . ARG A 1 177 ? -3.487 -17.561 -10.083 1.00 97.25 177 ARG A O 1
ATOM 1416 N N . LYS A 1 178 ? -2.898 -16.853 -8.025 1.00 96.94 178 LYS A N 1
ATOM 1417 C CA . LYS A 1 178 ? -4.267 -16.734 -7.498 1.00 96.94 178 LYS A CA 1
ATOM 1418 C C . LYS A 1 178 ? -5.075 -15.722 -8.305 1.00 96.94 178 LYS A C 1
ATOM 1420 O O . LYS A 1 178 ? -6.157 -16.076 -8.767 1.00 96.94 178 LYS A O 1
ATOM 1425 N N . LEU A 1 179 ? -4.538 -14.524 -8.539 1.00 95.94 179 LEU A N 1
ATOM 1426 C CA . LEU A 1 179 ? -5.183 -13.494 -9.359 1.00 95.94 179 LEU A CA 1
ATOM 1427 C C . LEU A 1 179 ? -5.459 -14.001 -10.782 1.00 95.94 179 LEU A C 1
ATOM 1429 O O . LEU A 1 179 ? -6.599 -13.955 -11.239 1.00 95.94 179 LEU A O 1
ATOM 1433 N N . ALA A 1 180 ? -4.457 -14.585 -11.445 1.00 94.81 180 ALA A N 1
ATOM 1434 C CA . ALA A 1 180 ? -4.593 -15.107 -12.806 1.00 94.81 180 ALA A CA 1
ATOM 1435 C C . ALA A 1 180 ? -5.659 -16.214 -12.912 1.00 94.81 180 ALA A C 1
ATOM 1437 O O . ALA A 1 180 ? -6.388 -16.294 -13.899 1.00 94.81 180 ALA A O 1
ATOM 1438 N N . SER A 1 181 ? -5.787 -17.056 -11.880 1.00 94.69 181 SER A N 1
ATOM 1439 C CA . SER A 1 181 ? -6.780 -18.137 -11.848 1.00 94.69 181 SER A CA 1
ATOM 1440 C C . SER A 1 181 ? -8.226 -17.655 -11.684 1.00 94.69 181 SER A C 1
ATOM 1442 O O . SER A 1 181 ? -9.147 -18.359 -12.092 1.00 94.69 181 SER A O 1
ATOM 1444 N N . GLN A 1 182 ? -8.436 -16.463 -11.114 1.00 92.88 182 GLN A N 1
ATOM 1445 C CA . GLN A 1 182 ? -9.771 -15.884 -10.925 1.00 92.88 182 GLN A CA 1
ATOM 1446 C C . GLN A 1 182 ? -10.321 -15.250 -12.207 1.00 92.88 182 GLN A C 1
ATOM 1448 O O . GLN A 1 182 ? -11.537 -15.164 -12.374 1.00 92.88 182 GLN A O 1
ATOM 1453 N N . PHE A 1 183 ? -9.441 -14.880 -13.144 1.00 84.38 183 PHE A N 1
ATOM 1454 C CA . PHE A 1 183 ? -9.806 -14.298 -14.436 1.00 84.38 183 PHE A CA 1
ATOM 1455 C C . PHE A 1 183 ? -9.261 -15.135 -15.602 1.00 84.38 183 PHE A C 1
ATOM 1457 O O . PHE A 1 183 ? -8.480 -14.637 -16.413 1.00 84.38 183 PHE A O 1
ATOM 1464 N N . PRO A 1 184 ? -9.710 -16.394 -15.777 1.00 69.06 184 PRO A N 1
ATOM 1465 C CA . PRO A 1 184 ? -9.191 -17.304 -16.806 1.00 69.06 184 PRO A CA 1
ATOM 1466 C C . PRO A 1 184 ? -9.507 -16.867 -18.253 1.00 69.06 184 PRO A C 1
ATOM 1468 O O . PRO A 1 184 ? -9.331 -17.639 -19.190 1.00 69.06 184 PRO A O 1
ATOM 1471 N N . SER A 1 185 ? -10.062 -15.667 -18.458 1.00 57.84 185 SER A N 1
ATOM 1472 C CA . SER A 1 185 ? -10.795 -15.275 -19.666 1.00 57.84 185 SER A CA 1
ATOM 1473 C C . SER A 1 185 ? -10.513 -13.852 -20.156 1.00 57.84 185 SER A C 1
ATOM 1475 O O . SER A 1 185 ? -11.362 -13.263 -20.825 1.00 57.84 185 SER A O 1
ATOM 1477 N N . HIS A 1 186 ? -9.321 -13.299 -19.942 1.00 56.47 186 HIS A N 1
ATOM 1478 C CA . HIS A 1 186 ? -8.794 -12.366 -20.943 1.00 56.47 186 HIS A CA 1
ATOM 1479 C C . HIS A 1 186 ? -8.239 -13.197 -22.090 1.00 56.47 186 HIS A C 1
ATOM 1481 O O . HIS A 1 186 ? -7.050 -13.460 -22.217 1.00 56.47 186 HIS A O 1
ATOM 1487 N N . ARG A 1 187 ? -9.181 -13.699 -22.904 1.00 52.25 187 ARG A N 1
ATOM 1488 C CA . ARG A 1 187 ? -8.891 -14.321 -24.193 1.00 52.25 187 ARG A CA 1
ATOM 1489 C C . ARG A 1 187 ? -7.925 -13.361 -24.890 1.00 52.25 187 ARG A C 1
ATOM 1491 O O . ARG A 1 187 ? -8.324 -12.206 -25.068 1.00 52.25 187 ARG A O 1
ATOM 1498 N N . PRO A 1 188 ? -6.692 -13.774 -25.231 1.00 50.47 188 PRO A N 1
ATOM 1499 C CA . PRO A 1 188 ? -5.777 -12.890 -25.929 1.00 50.47 188 PRO A CA 1
ATOM 1500 C C . PRO A 1 188 ? -6.546 -12.344 -27.126 1.00 50.47 188 PRO A C 1
ATOM 1502 O O . PRO A 1 188 ? -7.044 -13.126 -27.945 1.00 50.47 188 PRO A O 1
ATOM 1505 N N . LYS A 1 189 ? -6.735 -11.016 -27.191 1.00 51.69 189 LYS A N 1
ATOM 1506 C CA . LYS A 1 189 ? -7.140 -10.379 -28.447 1.00 51.69 189 LYS A CA 1
ATOM 1507 C C . LYS A 1 189 ? -6.161 -10.948 -29.460 1.00 51.69 189 LYS A C 1
ATOM 1509 O O . LYS A 1 189 ? -4.962 -10.816 -29.243 1.00 51.69 189 LYS A O 1
ATOM 1514 N N . SER A 1 190 ? -6.637 -11.702 -30.451 1.00 46.00 190 SER A N 1
ATOM 1515 C CA . SER A 1 190 ? -5.749 -12.386 -31.387 1.00 46.00 190 SER A CA 1
ATOM 1516 C C . SER A 1 190 ? -4.936 -11.328 -32.126 1.00 46.00 190 SER A C 1
ATOM 1518 O O . SER A 1 190 ? -5.402 -10.742 -33.102 1.00 46.00 190 SER A O 1
ATOM 1520 N N . ILE A 1 191 ? -3.741 -11.033 -31.630 1.00 50.47 191 ILE A N 1
ATOM 1521 C CA . ILE A 1 191 ? -2.778 -10.192 -32.315 1.00 50.47 191 ILE A CA 1
ATOM 1522 C C . ILE A 1 191 ? -2.097 -11.139 -33.299 1.00 50.47 191 ILE A C 1
ATOM 1524 O O . ILE A 1 191 ? -1.163 -11.866 -32.969 1.00 50.47 191 ILE A O 1
ATOM 1528 N N . ASN A 1 192 ? -2.647 -11.195 -34.510 1.00 42.44 192 ASN A N 1
ATOM 1529 C CA . ASN A 1 192 ? -2.036 -11.855 -35.657 1.00 42.44 192 ASN A CA 1
ATOM 1530 C C . ASN A 1 192 ? -0.828 -11.035 -36.127 1.00 42.44 192 ASN A C 1
ATOM 1532 O O . ASN A 1 192 ? -0.896 -10.426 -37.188 1.00 42.44 192 ASN A O 1
ATOM 1536 N N . THR A 1 193 ? 0.264 -10.962 -35.362 1.00 48.31 193 THR A N 1
ATOM 1537 C CA . THR A 1 193 ? 1.552 -10.450 -35.875 1.00 48.31 193 THR A CA 1
ATOM 1538 C C . THR A 1 193 ? 2.715 -10.927 -35.003 1.00 48.31 193 THR A C 1
ATOM 1540 O O . THR A 1 193 ? 3.276 -10.189 -34.203 1.00 48.31 193 THR A O 1
ATOM 1543 N N . ALA A 1 194 ? 3.075 -12.205 -35.125 1.00 49.16 194 ALA A N 1
ATOM 1544 C CA . ALA A 1 194 ? 4.279 -12.742 -34.504 1.00 49.16 194 ALA A CA 1
ATOM 1545 C C . ALA A 1 194 ? 5.443 -12.652 -35.494 1.00 49.16 194 ALA A C 1
ATOM 1547 O O . ALA A 1 194 ? 5.483 -13.402 -36.469 1.00 49.16 194 ALA A O 1
ATOM 1548 N N . GLY A 1 195 ? 6.395 -11.761 -35.217 1.00 43.47 195 GLY A N 1
ATOM 1549 C CA . GLY A 1 195 ? 7.721 -11.845 -35.820 1.00 43.47 195 GLY A CA 1
ATOM 1550 C C . GLY A 1 195 ? 8.413 -10.517 -36.077 1.00 43.47 195 GLY A C 1
ATOM 1551 O O . GLY A 1 195 ? 8.744 -10.281 -37.227 1.00 43.47 195 GLY A O 1
ATOM 1552 N N . GLN A 1 196 ? 8.661 -9.683 -35.051 1.00 44.28 196 GLN A N 1
ATOM 1553 C CA . GLN A 1 196 ? 9.797 -8.732 -35.091 1.00 44.28 196 GLN A CA 1
ATOM 1554 C C . GLN A 1 196 ? 10.148 -7.987 -33.780 1.00 44.28 196 GLN A C 1
ATOM 1556 O O . GLN A 1 196 ? 11.189 -7.342 -33.732 1.00 44.28 196 GLN A O 1
ATOM 1561 N N . GLU A 1 197 ? 9.388 -8.103 -32.686 1.00 45.53 197 GLU A N 1
ATOM 1562 C CA . GLU A 1 197 ? 9.582 -7.237 -31.496 1.00 45.53 197 GLU A CA 1
ATOM 1563 C C . GLU A 1 197 ? 10.596 -7.710 -30.427 1.00 45.53 197 GLU A C 1
ATOM 1565 O O . GLU A 1 197 ? 10.753 -7.062 -29.394 1.00 45.53 197 GLU A O 1
ATOM 1570 N N . VAL A 1 198 ? 11.347 -8.796 -30.644 1.00 46.75 198 VAL A N 1
ATOM 1571 C CA . VAL A 1 198 ? 12.303 -9.300 -29.626 1.00 46.75 198 VAL A CA 1
ATOM 1572 C C . VAL A 1 198 ? 13.602 -8.468 -29.550 1.00 46.75 198 VAL A C 1
ATOM 1574 O O . VAL A 1 198 ? 14.304 -8.521 -28.545 1.00 46.75 198 VAL A O 1
ATOM 1577 N N . SER A 1 199 ? 13.915 -7.631 -30.547 1.00 43.34 199 SER A N 1
ATOM 1578 C CA . SER A 1 199 ? 15.220 -6.946 -30.607 1.00 43.34 199 SER A CA 1
ATOM 1579 C C . SER A 1 199 ? 15.350 -5.667 -29.763 1.00 43.34 199 SER A C 1
ATOM 1581 O O . SER A 1 199 ? 16.407 -5.454 -29.178 1.00 43.34 199 SER A O 1
ATOM 1583 N N . GLN A 1 200 ? 14.315 -4.831 -29.614 1.00 41.72 200 GLN A N 1
ATOM 1584 C CA . GLN A 1 200 ? 14.503 -3.490 -29.018 1.00 41.72 200 GLN A CA 1
ATOM 1585 C C . GLN A 1 200 ? 14.565 -3.467 -27.479 1.00 41.72 200 GLN A C 1
ATOM 1587 O O . GLN A 1 200 ? 15.319 -2.684 -26.902 1.00 41.72 200 GLN A O 1
ATOM 1592 N N . ASN A 1 201 ? 13.846 -4.354 -26.784 1.00 41.00 201 ASN A N 1
ATOM 1593 C CA . ASN A 1 201 ? 13.962 -4.464 -25.320 1.00 41.00 201 ASN A CA 1
ATOM 1594 C C . ASN A 1 201 ? 15.204 -5.261 -24.881 1.00 41.00 201 ASN A C 1
ATOM 1596 O O . ASN A 1 201 ? 15.699 -5.069 -23.770 1.00 41.00 201 ASN A O 1
ATOM 1600 N N . GLN A 1 202 ? 15.751 -6.108 -25.759 1.00 39.28 202 GLN A N 1
ATOM 1601 C CA . GLN A 1 202 ? 16.990 -6.842 -25.505 1.00 39.28 202 GLN A CA 1
ATOM 1602 C C . GLN A 1 202 ? 18.238 -5.968 -25.731 1.00 39.28 202 GLN A C 1
ATOM 1604 O O . GLN A 1 202 ? 19.215 -6.115 -25.001 1.00 39.28 202 GLN A O 1
ATOM 1609 N N . GLU A 1 203 ? 18.185 -4.986 -26.639 1.00 38.38 203 GLU A N 1
ATOM 1610 C CA . GLU A 1 203 ? 19.228 -3.955 -26.773 1.00 38.38 203 GLU A CA 1
ATOM 1611 C C . GLU A 1 203 ? 19.322 -3.036 -25.538 1.00 38.38 203 GLU A C 1
ATOM 1613 O O . GLU A 1 203 ? 20.420 -2.637 -25.163 1.00 38.38 203 GLU A O 1
ATOM 1618 N N . ARG A 1 204 ? 18.219 -2.785 -24.814 1.00 45.97 204 ARG A N 1
ATOM 1619 C CA . ARG A 1 204 ? 18.210 -1.947 -23.593 1.00 45.97 204 ARG A CA 1
ATOM 1620 C C . ARG A 1 204 ? 18.823 -2.602 -22.354 1.00 45.97 204 ARG A C 1
ATOM 1622 O O . ARG A 1 204 ? 19.381 -1.899 -21.516 1.00 45.97 204 ARG A O 1
ATOM 1629 N N . MET A 1 205 ? 18.770 -3.931 -22.235 1.00 40.56 205 MET A N 1
ATOM 1630 C CA . MET A 1 205 ? 19.563 -4.646 -21.221 1.00 40.56 205 MET A CA 1
ATOM 1631 C C . MET A 1 205 ? 21.051 -4.736 -21.589 1.00 40.56 205 MET A C 1
ATOM 1633 O O . MET A 1 205 ? 21.865 -5.047 -20.723 1.00 40.56 205 MET A O 1
ATOM 1637 N N . ASN A 1 206 ? 21.396 -4.432 -22.845 1.00 38.94 206 ASN A N 1
ATOM 1638 C CA . ASN A 1 206 ? 22.758 -4.451 -23.371 1.00 38.94 206 ASN A CA 1
ATOM 1639 C C . ASN A 1 206 ? 23.391 -3.055 -23.505 1.00 38.94 206 ASN A C 1
ATOM 1641 O O . ASN A 1 206 ? 24.564 -2.973 -23.874 1.00 38.94 206 ASN A O 1
ATOM 1645 N N . SER A 1 207 ? 22.680 -1.966 -23.179 1.00 45.12 207 SER A N 1
ATOM 1646 C CA . SER A 1 207 ? 23.334 -0.673 -22.952 1.00 45.12 207 SER A CA 1
ATOM 1647 C C . SER A 1 207 ? 24.387 -0.859 -21.858 1.00 45.12 207 SER A C 1
ATOM 1649 O O . SER A 1 207 ? 24.063 -1.455 -20.825 1.00 45.12 207 SER A O 1
ATOM 1651 N N . PRO A 1 208 ? 25.639 -0.404 -22.054 1.00 45.47 208 PRO A N 1
ATOM 1652 C CA . PRO A 1 208 ? 26.689 -0.578 -21.064 1.00 45.47 208 PRO A CA 1
ATOM 1653 C C . PRO A 1 208 ? 26.264 0.111 -19.770 1.00 45.47 208 PRO A C 1
ATOM 1655 O O . PRO A 1 208 ? 26.332 1.331 -19.640 1.00 45.47 208 PRO A O 1
ATOM 1658 N N . ARG A 1 209 ? 25.780 -0.684 -18.811 1.00 57.03 209 ARG A N 1
ATOM 1659 C CA . ARG A 1 209 ? 25.508 -0.207 -17.461 1.00 57.03 209 ARG A CA 1
ATOM 1660 C C . ARG A 1 209 ? 26.824 0.325 -16.916 1.00 57.03 209 ARG A C 1
ATOM 1662 O O . ARG A 1 209 ? 27.834 -0.384 -16.949 1.00 57.03 209 ARG A O 1
ATOM 1669 N N . LEU A 1 210 ? 26.804 1.559 -16.414 1.00 58.53 210 LEU A N 1
ATOM 1670 C CA . LEU A 1 210 ? 27.880 2.060 -15.569 1.00 58.53 210 LEU A CA 1
ATOM 1671 C C . LEU A 1 210 ? 28.193 0.986 -14.521 1.00 58.53 210 LEU A C 1
ATOM 1673 O O . LEU A 1 210 ? 27.280 0.381 -13.951 1.00 58.53 210 LEU A O 1
ATOM 1677 N N . SER A 1 211 ? 29.479 0.716 -14.294 1.00 70.06 211 SER A N 1
ATOM 1678 C CA . SER A 1 211 ? 29.874 -0.165 -13.198 1.00 70.06 211 SER A CA 1
ATOM 1679 C C . SER A 1 211 ? 29.275 0.371 -11.893 1.00 70.06 211 SER A C 1
ATOM 1681 O O . SER A 1 211 ? 29.075 1.578 -11.748 1.00 70.06 211 SER A O 1
ATOM 1683 N N . VAL A 1 212 ? 29.012 -0.506 -10.923 1.00 65.12 212 VAL A N 1
ATOM 1684 C CA . VAL A 1 212 ? 28.474 -0.101 -9.609 1.00 65.12 212 VAL A CA 1
ATOM 1685 C C . VAL A 1 212 ? 29.315 1.026 -8.982 1.00 65.12 212 VAL A C 1
ATOM 1687 O O . VAL A 1 212 ? 28.770 1.967 -8.418 1.00 65.12 212 VAL A O 1
ATOM 1690 N N . GLN A 1 213 ? 30.639 0.988 -9.174 1.00 66.00 213 GLN A N 1
ATOM 1691 C CA . GLN A 1 213 ? 31.565 2.032 -8.720 1.00 66.00 213 GLN A CA 1
ATOM 1692 C C . GLN A 1 213 ? 31.350 3.380 -9.428 1.00 66.00 213 GLN A C 1
ATOM 1694 O O . GLN A 1 213 ? 31.426 4.427 -8.789 1.00 66.00 213 GLN A O 1
ATOM 1699 N N . ASN A 1 214 ? 31.049 3.370 -10.729 1.00 72.19 214 ASN A N 1
ATOM 1700 C CA . ASN A 1 214 ? 30.766 4.594 -11.475 1.00 72.19 214 ASN A CA 1
ATOM 1701 C C . ASN A 1 214 ? 29.395 5.176 -11.102 1.00 72.19 214 ASN A C 1
ATOM 1703 O O . ASN A 1 214 ? 29.267 6.390 -10.990 1.00 72.19 214 ASN A O 1
ATOM 1707 N N . GLN A 1 215 ? 28.393 4.328 -10.848 1.00 68.81 215 GLN A N 1
ATOM 1708 C CA . GLN A 1 215 ? 27.086 4.781 -10.360 1.00 68.81 215 GLN A CA 1
ATOM 1709 C C . GLN A 1 215 ? 27.206 5.467 -8.994 1.00 68.81 215 GLN A C 1
ATOM 1711 O O . GLN A 1 215 ? 26.613 6.519 -8.783 1.00 68.81 215 GLN A O 1
ATOM 1716 N N . GLU A 1 216 ? 28.014 4.922 -8.082 1.00 73.00 216 GLU A N 1
ATOM 1717 C CA . GLU A 1 216 ? 28.231 5.516 -6.760 1.00 73.00 216 GLU A CA 1
ATOM 1718 C C . GLU A 1 216 ? 28.964 6.865 -6.833 1.00 73.00 216 GLU A C 1
ATOM 1720 O O . GLU A 1 216 ? 28.614 7.797 -6.106 1.00 73.00 216 GLU A O 1
ATOM 1725 N N . ALA A 1 217 ? 29.935 7.008 -7.742 1.00 78.38 217 ALA A N 1
ATOM 1726 C CA . ALA A 1 217 ? 30.628 8.274 -7.976 1.00 78.38 217 ALA A CA 1
ATOM 1727 C C . ALA A 1 217 ? 29.681 9.359 -8.516 1.00 78.38 217 ALA A C 1
ATOM 1729 O O . ALA A 1 217 ? 29.636 10.454 -7.952 1.00 78.38 217 ALA A O 1
ATOM 1730 N N . VAL A 1 218 ? 28.878 9.032 -9.536 1.00 75.62 218 VAL A N 1
ATOM 1731 C CA . VAL A 1 218 ? 27.875 9.948 -10.109 1.00 75.62 218 VAL A CA 1
ATOM 1732 C C . VAL A 1 218 ? 26.828 10.320 -9.059 1.00 75.62 218 VAL A C 1
ATOM 1734 O O . VAL A 1 218 ? 26.505 11.492 -8.880 1.00 75.62 218 VAL A O 1
ATOM 1737 N N . PHE A 1 219 ? 26.363 9.351 -8.268 1.00 74.56 219 PHE A N 1
ATOM 1738 C CA . PHE A 1 219 ? 25.396 9.610 -7.203 1.00 74.56 219 PHE A CA 1
ATOM 1739 C C . PHE A 1 219 ? 25.971 10.476 -6.075 1.00 74.56 219 PHE A C 1
ATOM 1741 O O . PHE A 1 219 ? 25.260 11.297 -5.493 1.00 74.56 219 PHE A O 1
ATOM 1748 N N . LYS A 1 220 ? 27.263 10.327 -5.760 1.00 80.50 220 LYS A N 1
ATOM 1749 C CA . LYS A 1 220 ? 27.960 11.154 -4.768 1.00 80.50 220 LYS A CA 1
ATOM 1750 C C . LYS A 1 220 ? 28.151 12.589 -5.254 1.00 80.50 220 LYS A C 1
ATOM 1752 O O . LYS A 1 220 ? 27.913 13.507 -4.472 1.00 80.50 220 LYS A O 1
ATOM 1757 N N . GLU A 1 221 ? 28.549 12.783 -6.511 1.00 82.25 221 GLU A N 1
ATOM 1758 C CA . GLU A 1 221 ? 28.614 14.109 -7.138 1.00 82.25 221 GLU A CA 1
ATOM 1759 C C . GLU A 1 221 ? 27.233 14.768 -7.112 1.00 82.25 221 GLU A C 1
ATOM 1761 O O . GLU A 1 221 ? 27.077 15.890 -6.637 1.00 82.25 221 GLU A O 1
ATOM 1766 N N . PHE A 1 222 ? 26.200 14.028 -7.497 1.00 78.81 222 PHE A N 1
ATOM 1767 C CA . PHE A 1 222 ? 24.841 14.542 -7.526 1.00 78.81 222 PHE A CA 1
ATOM 1768 C C . PHE A 1 222 ? 24.298 14.896 -6.132 1.00 78.81 222 PHE A C 1
ATOM 1770 O O . PHE A 1 222 ? 23.681 15.940 -5.949 1.00 78.81 222 PHE A O 1
ATOM 1777 N N . ARG A 1 223 ? 24.584 14.083 -5.105 1.00 80.00 223 ARG A N 1
ATOM 1778 C CA . ARG A 1 223 ? 24.251 14.401 -3.702 1.00 80.00 223 ARG A CA 1
ATOM 1779 C C . ARG A 1 223 ? 25.001 15.615 -3.157 1.00 80.00 223 ARG A C 1
ATOM 1781 O O . ARG A 1 223 ? 24.579 16.158 -2.138 1.00 80.00 223 ARG A O 1
ATOM 1788 N N . SER A 1 224 ? 26.110 15.999 -3.784 1.00 84.25 224 SER A N 1
ATOM 1789 C CA . SER A 1 224 ? 26.874 17.178 -3.383 1.00 84.25 224 SER A CA 1
ATOM 1790 C C . SER A 1 224 ? 26.283 18.485 -3.914 1.00 84.25 224 SER A C 1
ATOM 1792 O O . SER A 1 224 ? 26.584 19.534 -3.342 1.00 84.25 224 SER A O 1
ATOM 1794 N N . LEU A 1 225 ? 25.398 18.417 -4.918 1.00 86.06 225 LEU A N 1
ATOM 1795 C CA . LEU A 1 225 ? 24.717 19.583 -5.473 1.00 86.06 225 LEU A CA 1
ATOM 1796 C C . LEU A 1 225 ? 23.882 20.301 -4.405 1.00 86.06 225 LEU A C 1
ATOM 1798 O O . LEU A 1 225 ? 23.081 19.693 -3.689 1.00 86.06 225 LEU A O 1
ATOM 1802 N N . GLN A 1 226 ? 24.078 21.610 -4.313 1.00 87.56 226 GLN A N 1
ATOM 1803 C CA . GLN A 1 226 ? 23.362 22.517 -3.430 1.00 87.56 226 GLN A CA 1
ATOM 1804 C C . GLN A 1 226 ? 22.275 23.280 -4.199 1.00 87.56 226 GLN A C 1
ATOM 1806 O O . GLN A 1 226 ? 22.385 23.472 -5.412 1.00 87.56 226 GLN A O 1
ATOM 1811 N N . PRO A 1 227 ? 21.219 23.762 -3.515 1.00 89.12 227 PRO A N 1
ATOM 1812 C CA . PRO A 1 227 ? 20.258 24.673 -4.126 1.00 89.12 227 PRO A CA 1
ATOM 1813 C C . PRO A 1 227 ? 20.954 25.873 -4.782 1.00 89.12 227 PRO A C 1
ATOM 1815 O O . PRO A 1 227 ? 21.724 26.582 -4.137 1.00 89.12 227 PRO A O 1
ATOM 1818 N N . GLY A 1 228 ? 20.654 26.107 -6.058 1.00 90.00 228 GLY A N 1
ATOM 1819 C CA . GLY A 1 228 ? 21.276 27.135 -6.892 1.00 90.00 228 GLY A CA 1
ATOM 1820 C C . GLY A 1 228 ? 22.337 26.614 -7.862 1.00 90.00 228 GLY A C 1
ATOM 1821 O O . GLY A 1 228 ? 22.575 27.288 -8.866 1.00 90.00 228 GLY A O 1
ATOM 1822 N N . ASP A 1 229 ? 22.910 25.429 -7.622 1.00 92.50 229 ASP A N 1
ATOM 1823 C CA . ASP A 1 229 ? 23.872 24.812 -8.540 1.00 92.50 229 ASP A CA 1
ATOM 1824 C C . ASP A 1 229 ? 23.219 24.513 -9.893 1.00 92.50 229 ASP A C 1
ATOM 1826 O O . ASP A 1 229 ? 22.019 24.218 -9.971 1.00 92.50 229 ASP A O 1
ATOM 1830 N N . THR A 1 230 ? 24.010 24.579 -10.967 1.00 92.25 230 THR A N 1
ATOM 1831 C CA . THR A 1 230 ? 23.561 24.231 -12.319 1.00 92.25 230 THR A CA 1
ATOM 1832 C C . THR A 1 230 ? 24.296 23.014 -12.864 1.00 92.25 230 THR A C 1
ATOM 1834 O O . THR A 1 230 ? 25.452 22.755 -12.524 1.00 92.25 230 THR A O 1
ATOM 1837 N N . LYS A 1 231 ? 23.612 22.228 -13.698 1.00 92.31 231 LYS A N 1
ATOM 1838 C CA . LYS A 1 231 ? 24.175 21.032 -14.337 1.00 92.31 231 LYS A CA 1
ATOM 1839 C C . LYS A 1 231 ? 23.600 20.889 -15.743 1.00 92.31 231 LYS A C 1
ATOM 1841 O O . LYS A 1 231 ? 22.417 21.133 -15.964 1.00 92.31 231 LYS A O 1
ATOM 1846 N N . LYS A 1 232 ? 24.437 20.486 -16.699 1.00 93.38 232 LYS A N 1
ATOM 1847 C CA . LYS A 1 232 ? 23.988 20.104 -18.043 1.00 93.38 232 LYS A CA 1
ATOM 1848 C C . LYS A 1 232 ? 23.604 18.635 -18.059 1.00 93.38 232 LYS A C 1
ATOM 1850 O O . LYS A 1 232 ? 24.282 17.814 -17.445 1.00 93.38 232 LYS A O 1
ATOM 1855 N N . CYS A 1 233 ? 22.528 18.319 -18.758 1.00 94.12 233 CYS A N 1
ATOM 1856 C CA . CYS A 1 233 ? 22.005 16.967 -18.865 1.00 94.12 233 CYS A CA 1
ATOM 1857 C C . CYS A 1 233 ? 21.240 16.795 -20.174 1.00 94.12 233 CYS A C 1
ATOM 1859 O O . CYS A 1 233 ? 20.987 17.768 -20.884 1.00 94.12 233 CYS A O 1
ATOM 1861 N N . LYS A 1 234 ? 20.880 15.555 -20.494 1.00 95.00 234 LYS A N 1
ATOM 1862 C CA . LYS A 1 234 ? 20.114 15.219 -21.692 1.00 95.00 234 LYS A CA 1
ATOM 1863 C C . LYS A 1 234 ? 18.758 14.656 -21.300 1.00 95.00 234 LYS A C 1
ATOM 1865 O O . LYS A 1 234 ? 18.670 13.861 -20.374 1.00 95.00 234 LYS A O 1
ATOM 1870 N N . ILE A 1 235 ? 17.691 15.016 -21.996 1.00 92.75 235 ILE A N 1
ATOM 1871 C CA . ILE A 1 235 ? 16.372 14.439 -21.720 1.00 92.75 235 ILE A CA 1
ATOM 1872 C C . ILE A 1 235 ? 16.355 12.995 -22.213 1.00 92.75 235 ILE A C 1
ATOM 1874 O O . ILE A 1 235 ? 16.502 12.739 -23.404 1.00 92.75 235 ILE A O 1
ATOM 1878 N N . SER A 1 236 ? 16.178 12.040 -21.305 1.00 91.75 236 SER A N 1
ATOM 1879 C CA . SER A 1 236 ? 16.075 10.622 -21.658 1.00 91.75 236 SER A CA 1
ATOM 1880 C C . SER A 1 236 ? 14.645 10.250 -22.054 1.00 91.75 236 SER A C 1
ATOM 1882 O O . SER A 1 236 ? 14.425 9.594 -23.071 1.00 91.75 236 SER A O 1
ATOM 1884 N N . ARG A 1 237 ? 13.649 10.667 -21.257 1.00 90.25 237 ARG A N 1
ATOM 1885 C CA . ARG A 1 237 ? 12.221 10.358 -21.475 1.00 90.25 237 ARG A CA 1
ATOM 1886 C C . ARG A 1 237 ? 11.307 11.196 -20.584 1.00 90.25 237 ARG A C 1
ATOM 1888 O O . ARG A 1 237 ? 11.763 11.818 -19.631 1.00 90.25 237 ARG A O 1
ATOM 1895 N N . PHE A 1 238 ? 10.008 11.141 -20.857 1.00 87.88 238 PHE A N 1
ATOM 1896 C CA . PHE A 1 238 ? 8.962 11.778 -20.056 1.00 87.88 238 PHE A CA 1
ATOM 1897 C C . PHE A 1 238 ? 8.194 10.735 -19.237 1.00 87.88 238 PHE A C 1
ATOM 1899 O O . PHE A 1 238 ? 7.927 9.634 -19.722 1.00 87.88 238 PHE A O 1
ATOM 1906 N N . LEU A 1 239 ? 7.855 11.080 -17.996 1.00 81.38 239 LEU A N 1
ATOM 1907 C CA . LEU A 1 239 ? 7.003 10.306 -17.095 1.00 81.38 239 LEU A CA 1
ATOM 1908 C C . LEU A 1 239 ? 6.083 11.281 -16.362 1.00 81.38 239 LEU A C 1
ATOM 1910 O O . LEU A 1 239 ? 6.418 11.660 -15.253 1.00 81.38 239 LEU A O 1
ATOM 1914 N N . ASP A 1 240 ? 4.972 11.707 -16.962 1.00 76.62 240 ASP A N 1
ATOM 1915 C CA . ASP A 1 240 ? 4.062 12.724 -16.396 1.00 76.62 240 ASP A CA 1
ATOM 1916 C C . ASP A 1 240 ? 3.837 12.557 -14.870 1.00 76.62 240 ASP A C 1
ATOM 1918 O O . ASP A 1 240 ? 3.403 11.479 -14.442 1.00 76.62 240 ASP A O 1
ATOM 1922 N N . PRO A 1 241 ? 4.169 13.564 -14.024 1.00 79.88 241 PRO A N 1
ATOM 1923 C CA . PRO A 1 241 ? 4.605 14.944 -14.336 1.00 79.88 241 PRO A CA 1
ATOM 1924 C C . PRO A 1 241 ? 6.129 15.174 -14.417 1.00 79.88 241 PRO A C 1
ATOM 1926 O O . PRO A 1 241 ? 6.602 16.309 -14.439 1.00 79.88 241 PRO A O 1
ATOM 1929 N N . PHE A 1 242 ? 6.922 14.112 -14.409 1.00 84.12 242 PHE A N 1
ATOM 1930 C CA . PHE A 1 242 ? 8.379 14.127 -14.387 1.00 84.12 242 PHE A CA 1
ATOM 1931 C C . PHE A 1 242 ? 9.016 14.138 -15.782 1.00 84.12 242 PHE A C 1
ATOM 1933 O O . PHE A 1 242 ? 8.512 13.573 -16.757 1.00 84.12 242 PHE A O 1
ATOM 1940 N N . VAL A 1 243 ? 10.223 14.690 -15.832 1.00 88.44 243 VAL A N 1
ATOM 1941 C CA . VAL A 1 243 ? 11.186 14.515 -16.920 1.00 88.44 243 VAL A CA 1
ATOM 1942 C C . VAL A 1 243 ? 12.325 13.652 -16.393 1.00 88.44 243 VAL A C 1
ATOM 1944 O O . VAL A 1 243 ? 12.876 13.928 -15.329 1.00 88.44 243 VAL A O 1
ATOM 1947 N N . ILE A 1 244 ? 12.680 12.596 -17.119 1.00 90.62 244 ILE A N 1
ATOM 1948 C CA . ILE A 1 244 ? 13.859 11.789 -16.815 1.00 90.62 244 ILE A CA 1
ATOM 1949 C C . ILE A 1 244 ? 15.055 12.380 -17.549 1.00 90.62 244 ILE A C 1
ATOM 1951 O O . ILE A 1 244 ? 15.077 12.429 -18.779 1.00 90.62 244 ILE A O 1
ATOM 1955 N N . LEU A 1 245 ? 16.049 12.804 -16.782 1.00 92.25 245 LEU A N 1
ATOM 1956 C CA . LEU A 1 245 ? 17.285 13.414 -17.245 1.00 92.25 245 LEU A CA 1
ATOM 1957 C C . LEU A 1 245 ? 18.414 12.386 -17.169 1.00 92.25 245 LEU A C 1
ATOM 1959 O O . LEU A 1 245 ? 18.587 11.741 -16.142 1.00 92.25 245 LEU A O 1
ATOM 1963 N N . ASP A 1 246 ? 19.179 12.243 -18.240 1.00 91.50 246 ASP A N 1
ATOM 1964 C CA . ASP A 1 246 ? 20.462 11.554 -18.263 1.00 91.50 246 ASP A CA 1
ATOM 1965 C C . ASP A 1 246 ? 21.560 12.547 -17.862 1.00 91.50 246 ASP A C 1
ATOM 1967 O O . ASP A 1 246 ? 21.846 13.521 -18.572 1.00 91.50 246 ASP A O 1
ATOM 1971 N N . ILE A 1 247 ? 22.139 12.312 -16.687 1.00 89.94 247 ILE A N 1
ATOM 1972 C CA . ILE A 1 247 ? 23.266 13.059 -16.140 1.00 89.94 247 ILE A CA 1
ATOM 1973 C C . ILE A 1 247 ? 24.459 12.110 -16.115 1.00 89.94 247 ILE A C 1
ATOM 1975 O O . ILE A 1 247 ? 24.555 11.246 -15.244 1.00 89.94 247 ILE A O 1
ATOM 1979 N N . ASP A 1 248 ? 25.358 12.264 -17.085 1.00 88.62 248 ASP A N 1
ATOM 1980 C CA . ASP A 1 248 ? 26.597 11.485 -17.182 1.00 88.62 248 ASP A CA 1
ATOM 1981 C C . ASP A 1 248 ? 26.370 9.949 -17.182 1.00 88.62 248 ASP A C 1
ATOM 1983 O O . ASP A 1 248 ? 27.167 9.181 -16.640 1.00 88.62 248 ASP A O 1
ATOM 1987 N N . GLY A 1 249 ? 25.280 9.481 -17.804 1.00 83.94 249 GLY A N 1
ATOM 1988 C CA . GLY A 1 249 ? 24.896 8.068 -17.910 1.00 83.94 249 GLY A CA 1
ATOM 1989 C C . GLY A 1 249 ? 23.959 7.575 -16.801 1.00 83.94 249 GLY A C 1
ATOM 1990 O O . GLY A 1 249 ? 23.689 6.372 -16.722 1.00 83.94 249 GLY A O 1
ATOM 1991 N N . MET A 1 250 ? 23.483 8.468 -15.927 1.00 82.56 250 MET A N 1
ATOM 1992 C CA . MET A 1 250 ? 22.535 8.164 -14.855 1.00 82.56 250 MET A CA 1
ATOM 1993 C C . MET A 1 250 ? 21.184 8.836 -15.109 1.00 82.56 250 MET A C 1
ATOM 1995 O O . MET A 1 250 ? 21.098 10.056 -15.202 1.00 82.56 250 MET A O 1
ATOM 1999 N N . GLU A 1 251 ? 20.117 8.035 -15.162 1.00 86.50 251 GLU A N 1
ATOM 2000 C CA . GLU A 1 251 ? 18.746 8.539 -15.270 1.00 86.50 251 GLU A CA 1
ATOM 2001 C C . GLU A 1 251 ? 18.233 9.062 -13.921 1.00 86.50 251 GLU A C 1
ATOM 2003 O O . GLU A 1 251 ? 18.229 8.333 -12.927 1.00 86.50 251 GLU A O 1
ATOM 2008 N N . MET A 1 252 ? 17.742 10.300 -13.905 1.00 84.00 252 MET A N 1
ATOM 2009 C CA . MET A 1 252 ? 17.192 10.976 -12.731 1.00 84.00 252 MET A CA 1
ATOM 2010 C C . MET A 1 252 ? 15.828 11.585 -13.041 1.00 84.00 252 MET A C 1
ATOM 2012 O O . MET A 1 252 ? 15.660 12.233 -14.069 1.00 84.00 252 MET A O 1
ATOM 2016 N N . ALA A 1 253 ? 14.861 11.420 -12.139 1.00 82.69 253 ALA A N 1
ATOM 2017 C CA . ALA A 1 253 ? 13.565 12.080 -12.253 1.00 82.69 253 ALA A CA 1
ATOM 2018 C C . ALA A 1 253 ? 13.638 13.523 -11.736 1.00 82.69 253 ALA A C 1
ATOM 2020 O O . ALA A 1 253 ? 14.086 13.775 -10.614 1.00 82.69 253 ALA A O 1
ATOM 2021 N N . ALA A 1 254 ? 13.167 14.458 -12.553 1.00 82.75 254 ALA A N 1
ATOM 2022 C CA . ALA A 1 254 ? 13.064 15.875 -12.244 1.00 82.75 254 ALA A CA 1
ATOM 2023 C C . ALA A 1 254 ? 11.627 16.358 -12.448 1.00 82.75 254 ALA A C 1
ATOM 2025 O O . ALA A 1 254 ? 10.960 15.942 -13.395 1.00 82.75 254 ALA A O 1
ATOM 2026 N N . ILE A 1 255 ? 11.162 17.260 -11.582 1.00 81.25 255 ILE A N 1
ATOM 2027 C CA . ILE A 1 255 ? 9.921 18.010 -11.809 1.00 81.25 255 ILE A CA 1
ATOM 2028 C C . ILE A 1 255 ? 10.319 19.389 -12.350 1.00 81.25 255 ILE A C 1
ATOM 2030 O O . ILE A 1 255 ? 11.007 20.126 -11.631 1.00 81.25 255 ILE A O 1
ATOM 2034 N N . PRO A 1 256 ? 9.940 19.739 -13.590 1.00 77.44 256 PRO A N 1
ATOM 2035 C CA . PRO A 1 256 ? 10.233 21.054 -14.137 1.00 77.44 256 PRO A CA 1
ATOM 2036 C C . PRO A 1 256 ? 9.377 22.128 -13.452 1.00 77.44 256 PRO A C 1
ATOM 2038 O O . PRO A 1 256 ? 8.152 22.046 -13.415 1.00 77.44 256 PRO A O 1
ATOM 2041 N N . GLU A 1 257 ? 10.020 23.159 -12.910 1.00 80.25 257 GLU A N 1
ATOM 2042 C CA . GLU A 1 257 ? 9.334 24.338 -12.378 1.00 80.25 257 GLU A CA 1
ATOM 2043 C C . GLU A 1 257 ? 8.794 25.206 -13.522 1.00 80.25 257 GLU A C 1
ATOM 2045 O O . GLU A 1 257 ? 9.531 25.577 -14.436 1.00 80.25 257 GLU A O 1
ATOM 2050 N N . GLY A 1 258 ? 7.514 25.577 -13.445 1.00 72.88 258 GLY A N 1
ATOM 2051 C CA . GLY A 1 258 ? 6.880 26.503 -14.389 1.00 72.88 258 GLY A CA 1
ATOM 2052 C C . GLY A 1 258 ? 6.405 25.881 -15.703 1.00 72.88 258 GLY A C 1
ATOM 2053 O O . GLY A 1 258 ? 5.749 26.578 -16.471 1.00 72.88 258 GLY A O 1
ATOM 2054 N N . ILE A 1 259 ? 6.670 24.593 -15.943 1.00 68.88 259 ILE A N 1
ATOM 2055 C CA . ILE A 1 259 ? 6.047 23.851 -17.042 1.00 68.88 259 ILE A CA 1
ATOM 2056 C C . ILE A 1 259 ? 4.752 23.245 -16.505 1.00 68.88 259 ILE A C 1
ATOM 2058 O O . ILE A 1 259 ? 4.755 22.208 -15.840 1.00 68.88 259 ILE A O 1
ATOM 2062 N N . GLU A 1 260 ? 3.632 23.928 -16.740 1.00 62.69 260 GLU A N 1
ATOM 2063 C CA . GLU A 1 260 ? 2.323 23.417 -16.344 1.00 62.69 260 GLU A CA 1
ATOM 2064 C C . GLU A 1 260 ? 1.966 22.182 -17.191 1.00 62.69 260 GLU A C 1
ATOM 2066 O O . GLU A 1 260 ? 1.610 22.253 -18.365 1.00 62.69 260 GLU A O 1
ATOM 2071 N N . HIS A 1 261 ? 2.056 21.026 -16.537 1.00 60.41 261 HIS A N 1
ATOM 2072 C CA . HIS A 1 261 ? 1.403 19.756 -16.857 1.00 60.41 261 HIS A CA 1
ATOM 2073 C C . HIS A 1 261 ? 1.830 18.968 -18.102 1.00 60.41 261 HIS A C 1
ATOM 2075 O O . HIS A 1 261 ? 1.394 17.825 -18.196 1.00 60.41 2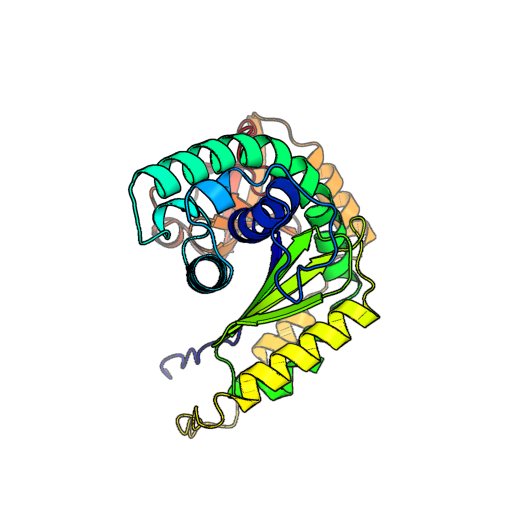61 HIS A O 1
ATOM 2081 N N . GLN A 1 262 ? 2.638 19.480 -19.040 1.00 78.75 262 GLN A N 1
ATOM 2082 C CA . GLN A 1 262 ? 2.994 18.718 -20.261 1.00 78.75 262 GLN A CA 1
ATOM 2083 C C . GLN A 1 262 ? 4.422 19.003 -20.772 1.00 78.75 262 GLN A C 1
ATOM 2085 O O . GLN A 1 262 ? 4.592 19.687 -21.782 1.00 78.75 262 GLN A O 1
ATOM 2090 N N . PRO A 1 263 ? 5.471 18.491 -20.096 1.00 79.00 263 PRO A N 1
ATOM 2091 C CA . PRO A 1 263 ? 6.862 18.728 -20.496 1.00 79.00 263 PRO A CA 1
ATOM 2092 C C . PRO A 1 263 ? 7.233 18.161 -21.870 1.00 79.00 263 PRO A C 1
ATOM 2094 O O . PRO A 1 263 ? 8.149 18.667 -22.508 1.00 79.00 263 PRO A O 1
ATOM 2097 N N . ASP A 1 264 ? 6.500 17.165 -22.359 1.00 81.94 264 ASP A N 1
ATOM 2098 C CA . ASP A 1 264 ? 6.660 16.571 -23.689 1.00 81.94 264 ASP A CA 1
ATOM 2099 C C . ASP A 1 264 ? 6.236 17.497 -24.844 1.00 81.94 264 ASP A C 1
ATOM 2101 O O . ASP A 1 264 ? 6.504 17.193 -26.006 1.00 81.94 264 ASP A O 1
ATOM 2105 N N . LYS A 1 265 ? 5.583 18.629 -24.551 1.00 84.81 265 LYS A N 1
ATOM 2106 C CA . LYS A 1 265 ? 5.246 19.653 -25.552 1.00 84.81 265 LYS A CA 1
ATOM 2107 C C . LYS A 1 265 ? 6.329 20.699 -25.762 1.00 84.81 265 LYS A C 1
ATOM 2109 O O . LYS A 1 265 ? 6.352 21.333 -26.814 1.00 84.81 265 LYS A O 1
ATOM 2114 N N . GLU A 1 266 ? 7.162 20.919 -24.754 1.00 83.56 266 GLU A N 1
ATOM 2115 C CA . GLU A 1 266 ? 8.174 21.981 -24.749 1.00 83.56 266 GLU A CA 1
ATOM 2116 C C . GLU A 1 266 ? 9.589 21.435 -24.926 1.00 83.56 266 GLU A C 1
ATOM 2118 O O . GLU A 1 266 ? 10.511 22.193 -25.221 1.00 83.56 266 GLU A O 1
ATOM 2123 N N . LEU A 1 267 ? 9.758 20.126 -24.747 1.00 88.88 267 LEU A N 1
ATOM 2124 C CA . LEU A 1 267 ? 11.048 19.470 -24.708 1.00 88.88 267 LEU A CA 1
ATOM 2125 C C . LEU A 1 267 ? 11.059 18.208 -25.571 1.00 88.88 267 LEU A C 1
ATOM 2127 O O . LEU A 1 267 ? 10.041 17.536 -25.731 1.00 88.88 267 LEU A O 1
ATOM 2131 N N . GLU A 1 268 ? 12.239 17.827 -26.057 1.00 91.50 268 GLU A N 1
ATOM 2132 C CA . GLU A 1 268 ? 12.416 16.627 -26.881 1.00 91.50 268 GLU A CA 1
ATOM 2133 C C . GLU A 1 268 ? 13.332 15.594 -26.217 1.00 91.50 268 GLU A C 1
ATOM 2135 O O . GLU A 1 268 ? 14.326 15.925 -25.568 1.00 91.50 268 GLU A O 1
ATOM 2140 N N . VAL A 1 269 ? 13.038 14.303 -26.420 1.00 92.50 269 VAL A N 1
ATOM 2141 C CA . VAL A 1 269 ? 13.964 13.234 -26.022 1.00 92.50 269 VAL A CA 1
ATOM 2142 C C . VAL A 1 269 ? 15.277 13.405 -26.776 1.00 92.50 269 VAL A C 1
ATOM 2144 O O . VAL A 1 269 ? 15.333 13.394 -28.001 1.00 92.50 269 VAL A O 1
ATOM 2147 N N . GLY A 1 270 ? 16.353 13.515 -26.014 1.00 93.19 270 GLY A N 1
ATOM 2148 C CA . GLY A 1 270 ? 17.700 13.738 -26.488 1.00 93.19 270 GLY A CA 1
ATOM 2149 C C . GLY A 1 270 ? 18.130 15.203 -26.525 1.00 93.19 270 GLY A C 1
ATOM 2150 O O . GLY A 1 270 ? 19.294 15.460 -26.832 1.00 93.19 270 GLY A O 1
ATOM 2151 N N . GLN A 1 271 ? 17.252 16.142 -26.179 1.00 93.25 271 GLN A N 1
ATOM 2152 C CA . GLN A 1 271 ? 17.612 17.547 -26.025 1.00 93.25 271 GLN A CA 1
ATOM 2153 C C . GLN A 1 271 ? 18.577 17.727 -24.847 1.00 93.25 271 GLN A C 1
ATOM 2155 O O . GLN A 1 271 ? 18.362 17.166 -23.769 1.00 93.25 271 GLN A O 1
ATOM 2160 N N . GLU A 1 272 ? 19.641 18.504 -25.051 1.00 94.38 272 GLU A N 1
ATOM 2161 C CA . GLU A 1 272 ? 20.511 18.952 -23.964 1.00 94.38 272 GLU A CA 1
ATOM 2162 C C . GLU A 1 272 ? 19.886 20.166 -23.275 1.00 94.38 272 GLU A C 1
ATOM 2164 O O . GLU A 1 272 ? 19.510 21.135 -23.931 1.00 94.38 272 GLU A O 1
ATOM 2169 N N . VAL A 1 273 ? 19.790 20.118 -21.949 1.00 93.12 273 VAL A N 1
ATOM 2170 C CA . VAL A 1 273 ? 19.233 21.195 -21.127 1.00 93.12 273 VAL A CA 1
ATOM 2171 C C . VAL A 1 273 ? 20.159 21.505 -19.956 1.00 93.12 273 VAL A C 1
ATOM 2173 O O . VAL A 1 273 ? 20.822 20.617 -19.406 1.00 93.12 273 VAL A O 1
ATOM 2176 N N . GLU A 1 274 ? 20.206 22.774 -19.556 1.00 92.75 274 GLU A N 1
ATOM 2177 C CA . GLU A 1 274 ? 20.842 23.191 -18.306 1.00 92.75 274 GLU A CA 1
ATOM 2178 C C . GLU A 1 274 ? 19.783 23.362 -17.216 1.00 92.75 274 GLU A C 1
ATOM 2180 O O . GLU A 1 274 ? 18.849 24.158 -17.344 1.00 92.75 274 GLU A O 1
ATOM 2185 N N . ILE A 1 275 ? 19.935 22.600 -16.135 1.00 91.06 275 ILE A N 1
ATOM 2186 C CA . ILE A 1 275 ? 19.019 22.604 -14.996 1.00 91.06 275 ILE A CA 1
ATOM 2187 C C . ILE A 1 275 ? 19.632 23.358 -13.821 1.00 91.06 275 ILE A C 1
ATOM 2189 O O . ILE A 1 275 ? 20.833 23.253 -13.580 1.00 91.06 275 ILE A O 1
ATOM 2193 N N . ARG A 1 276 ? 18.805 24.078 -13.056 1.00 89.12 276 ARG A N 1
ATOM 2194 C CA . ARG A 1 276 ? 19.163 24.645 -11.746 1.00 89.12 276 ARG A CA 1
ATOM 2195 C C . ARG A 1 276 ? 18.507 23.862 -10.622 1.00 89.12 276 ARG A C 1
ATOM 2197 O O . ARG A 1 276 ? 17.287 23.722 -10.632 1.00 89.12 276 ARG A O 1
ATOM 2204 N N . VAL A 1 277 ? 19.295 23.416 -9.647 1.00 87.94 277 VAL A N 1
ATOM 2205 C CA . VAL A 1 277 ? 18.818 22.710 -8.449 1.00 87.94 277 VAL A CA 1
ATOM 2206 C C . VAL A 1 277 ? 17.986 23.670 -7.604 1.00 87.94 277 VAL A C 1
ATOM 2208 O O . VAL A 1 277 ? 18.484 24.715 -7.178 1.00 87.94 277 VAL A O 1
ATOM 2211 N N . LEU A 1 278 ? 16.723 23.338 -7.346 1.00 84.00 278 LEU A N 1
ATOM 2212 C CA . LEU A 1 278 ? 15.873 24.130 -6.458 1.00 84.00 278 LEU A CA 1
ATOM 2213 C C . LEU A 1 278 ? 16.018 23.670 -4.996 1.00 84.00 278 LEU A C 1
ATOM 2215 O O . LEU A 1 278 ? 16.447 22.542 -4.733 1.00 84.00 278 LEU A O 1
ATOM 2219 N N . PRO A 1 279 ? 15.679 24.527 -4.014 1.00 81.81 279 PRO A N 1
ATOM 2220 C CA . PRO A 1 279 ? 15.619 24.121 -2.615 1.00 81.81 279 PRO A CA 1
ATOM 2221 C C . PRO A 1 279 ? 14.695 22.914 -2.447 1.00 81.81 279 PRO A C 1
ATOM 2223 O O . PRO A 1 279 ? 13.588 22.903 -2.984 1.00 81.81 279 PRO A O 1
ATOM 2226 N N . ARG A 1 280 ? 15.132 21.901 -1.689 1.00 68.81 280 ARG A N 1
ATOM 2227 C CA . ARG A 1 280 ? 14.282 20.742 -1.395 1.00 68.81 280 ARG A CA 1
ATOM 2228 C C . ARG A 1 280 ? 13.042 21.205 -0.638 1.00 68.81 280 ARG A C 1
ATOM 2230 O O . ARG A 1 280 ? 13.145 21.730 0.469 1.00 68.81 280 ARG A O 1
ATOM 2237 N N . SER A 1 281 ? 11.882 20.973 -1.239 1.00 56.00 281 SER A N 1
ATOM 2238 C CA . SER A 1 281 ? 10.615 20.945 -0.520 1.00 56.00 281 SER A CA 1
ATOM 2239 C C . SER A 1 281 ? 10.706 19.851 0.545 1.00 56.00 281 SER A C 1
ATOM 2241 O O . SER A 1 281 ? 11.158 18.741 0.265 1.00 56.00 281 SER A O 1
ATOM 2243 N N . THR A 1 282 ? 10.278 20.140 1.773 1.00 47.53 282 THR A N 1
ATOM 2244 C CA . THR A 1 282 ? 10.178 19.132 2.842 1.00 47.53 282 THR A CA 1
ATOM 2245 C C . THR A 1 282 ? 9.184 18.011 2.516 1.00 47.53 282 THR A C 1
ATOM 2247 O O . THR A 1 282 ? 9.167 17.014 3.227 1.00 47.53 282 THR A O 1
ATOM 2250 N N . GLN A 1 283 ? 8.366 18.165 1.469 1.00 46.09 283 GLN A N 1
ATOM 2251 C CA . GLN A 1 283 ? 7.298 17.238 1.094 1.00 46.09 283 GLN A CA 1
ATOM 2252 C C . GLN A 1 283 ? 7.705 16.176 0.059 1.00 46.09 283 GLN A C 1
ATOM 2254 O O . GLN A 1 283 ? 7.084 15.122 0.042 1.00 46.09 283 GLN A O 1
ATOM 2259 N N . ASP A 1 284 ? 8.760 16.387 -0.738 1.00 52.25 284 ASP A N 1
ATOM 2260 C CA . ASP A 1 284 ? 9.125 15.473 -1.833 1.00 52.25 284 ASP A CA 1
ATOM 2261 C C . ASP A 1 284 ? 10.599 15.056 -1.743 1.00 52.25 284 ASP A C 1
ATOM 2263 O O . ASP A 1 284 ? 11.498 15.726 -2.249 1.00 52.25 284 ASP A O 1
ATOM 2267 N N . GLN A 1 285 ? 10.869 13.923 -1.087 1.00 53.03 285 GLN A N 1
ATOM 2268 C CA . GLN A 1 285 ? 12.232 13.378 -0.973 1.00 53.03 285 GLN A CA 1
ATOM 2269 C C . GLN A 1 285 ? 12.687 12.603 -2.225 1.00 53.03 285 GLN A C 1
ATOM 2271 O O . GLN A 1 285 ? 13.868 12.281 -2.351 1.00 53.03 285 GLN A O 1
ATOM 2276 N N . ILE A 1 286 ? 11.766 12.308 -3.150 1.00 48.38 286 ILE A N 1
ATOM 2277 C CA . ILE A 1 286 ? 11.977 11.349 -4.249 1.00 48.38 286 ILE A CA 1
ATOM 2278 C C . ILE A 1 286 ? 12.413 12.037 -5.556 1.00 48.38 286 ILE A C 1
ATOM 2280 O O . ILE A 1 286 ? 13.125 11.430 -6.355 1.00 48.38 286 ILE A O 1
ATOM 2284 N N . ALA A 1 287 ? 12.060 13.309 -5.765 1.00 57.16 287 ALA A N 1
ATOM 2285 C CA . ALA A 1 287 ? 12.423 14.065 -6.964 1.00 57.16 287 ALA A CA 1
ATOM 2286 C C . ALA A 1 287 ? 13.022 15.423 -6.586 1.00 57.16 287 ALA A C 1
ATOM 2288 O O . ALA A 1 287 ? 12.483 16.137 -5.742 1.00 57.16 287 ALA A O 1
ATOM 2289 N N . MET A 1 288 ? 14.134 15.802 -7.221 1.00 63.44 288 MET A N 1
ATOM 2290 C CA . MET A 1 288 ? 14.603 17.182 -7.125 1.00 63.44 288 MET A CA 1
ATOM 2291 C C . MET A 1 288 ? 13.808 18.045 -8.099 1.00 63.44 288 MET A C 1
ATOM 2293 O O . MET A 1 288 ? 13.616 17.691 -9.264 1.00 63.44 288 MET A O 1
ATOM 2297 N N . ALA A 1 289 ? 13.325 19.176 -7.600 1.00 69.31 289 ALA A N 1
ATOM 2298 C CA . ALA A 1 289 ? 12.733 20.194 -8.442 1.00 69.31 289 ALA A CA 1
ATOM 2299 C C . ALA A 1 289 ? 13.863 20.941 -9.160 1.00 69.31 289 ALA A C 1
ATOM 2301 O O . ALA A 1 289 ? 14.885 21.282 -8.553 1.00 69.31 289 ALA A O 1
ATOM 2302 N N . PHE A 1 290 ? 13.682 21.180 -10.453 1.00 73.25 290 PHE A N 1
ATOM 2303 C CA . PHE A 1 290 ? 14.650 21.907 -11.258 1.00 73.25 290 PHE A CA 1
ATOM 2304 C C . PHE A 1 290 ? 13.958 22.942 -12.124 1.00 73.25 290 PHE A C 1
ATOM 2306 O O . PHE A 1 290 ? 12.844 22.735 -12.600 1.00 73.25 290 PHE A O 1
ATOM 2313 N N . LYS A 1 291 ? 14.665 24.036 -12.389 1.00 79.69 291 LYS A N 1
ATOM 2314 C CA . LYS A 1 291 ? 14.276 24.995 -13.417 1.00 79.69 291 LYS A CA 1
ATOM 2315 C C . LYS A 1 291 ? 15.174 24.823 -14.634 1.00 79.69 291 LYS A C 1
ATOM 2317 O O . LYS A 1 291 ? 16.396 24.848 -14.485 1.00 79.69 291 LYS A O 1
ATOM 2322 N N . ILE A 1 292 ? 14.579 24.668 -15.814 1.00 78.12 292 ILE A N 1
ATOM 2323 C CA . ILE A 1 292 ? 15.315 24.701 -17.083 1.00 78.12 292 ILE A CA 1
ATOM 2324 C C . ILE A 1 292 ? 15.704 26.157 -17.339 1.00 78.12 292 ILE A C 1
ATOM 2326 O O . ILE A 1 292 ? 14.846 27.040 -17.345 1.00 78.12 292 ILE A O 1
ATOM 2330 N N . ILE A 1 293 ? 17.007 26.420 -17.446 1.00 79.00 293 ILE A N 1
ATOM 2331 C CA . ILE A 1 293 ? 17.530 27.786 -17.571 1.00 79.00 293 ILE A CA 1
ATOM 2332 C C . ILE A 1 293 ? 17.525 28.227 -19.037 1.00 79.00 293 ILE A C 1
ATOM 2334 O O . ILE A 1 293 ? 17.082 29.337 -19.315 1.00 79.00 293 ILE A O 1
ATOM 2338 N N . GLU A 1 294 ? 17.946 27.355 -19.957 1.00 65.50 294 GLU A N 1
ATOM 2339 C CA . GLU A 1 294 ? 17.947 27.587 -21.407 1.00 65.50 294 GLU A CA 1
ATOM 2340 C C . GLU A 1 294 ? 17.809 26.243 -22.148 1.00 65.50 294 GLU A C 1
ATOM 2342 O O . GLU A 1 294 ? 18.485 25.268 -21.807 1.00 65.50 294 GLU A O 1
ATOM 2347 N N . GLY A 1 295 ? 16.932 26.195 -23.154 1.00 55.41 295 GLY A N 1
ATOM 2348 C CA . GLY A 1 295 ? 16.929 25.169 -24.197 1.00 55.41 295 GLY A CA 1
ATOM 2349 C C . GLY A 1 295 ? 17.315 25.849 -25.507 1.00 55.41 295 GLY A C 1
ATOM 2350 O O . GLY A 1 295 ? 16.646 26.804 -25.902 1.00 55.41 295 GLY A O 1
ATOM 2351 N N . ASN A 1 296 ? 18.416 25.419 -26.127 1.00 48.12 296 ASN A N 1
ATOM 2352 C CA . ASN A 1 296 ? 18.724 25.799 -27.511 1.00 48.12 296 ASN A CA 1
ATOM 2353 C C . ASN A 1 296 ? 17.872 24.990 -28.486 1.00 48.12 296 ASN A C 1
ATOM 2355 O O . ASN A 1 296 ? 17.611 23.803 -28.175 1.00 48.12 296 ASN A O 1
#

Nearest PDB structures (foldseek):
  7x7q-assembly1_H  TM=7.574E-01  e=5.163E-03  Pseudomonas aeruginosa PAO1
  6zhm-assembly1_A  TM=6.841E-01  e=5.493E-03  Staphylococcus aureus subsp. aureus USA300
  6zjo-assembly1_B  TM=6.499E-01  e=4.561E-03  Staphylococcus aureus subsp. aureus USA300_FPR3757
  1d8l-assembly1_A  TM=7.248E-01  e=1.231E-02  Escherichia coli
  7x7q-assembly1_A  TM=6.718E-01  e=1.087E-02  Pseudomonas aeruginosa PAO1

Organism: NCBI:txid2014874